Protein AF-0000000075217118 (afdb_homodimer)

Structure (mmCIF, N/CA/C/O backbone):
data_AF-0000000075217118-model_v1
#
loop_
_entity.id
_entity.type
_entity.pdbx_description
1 polymer YhcU
#
loop_
_atom_site.group_PDB
_atom_site.id
_atom_site.type_symbol
_atom_site.label_atom_id
_atom_site.label_alt_id
_atom_site.label_comp_id
_atom_site.label_asym_id
_atom_site.label_entity_id
_atom_site.label_seq_id
_atom_site.pdbx_PDB_ins_code
_atom_site.Cartn_x
_atom_site.Cartn_y
_atom_site.Cartn_z
_atom_site.occupancy
_atom_site.B_iso_or_equiv
_atom_site.auth_seq_id
_atom_site.auth_comp_id
_atom_site.auth_asym_id
_atom_site.auth_at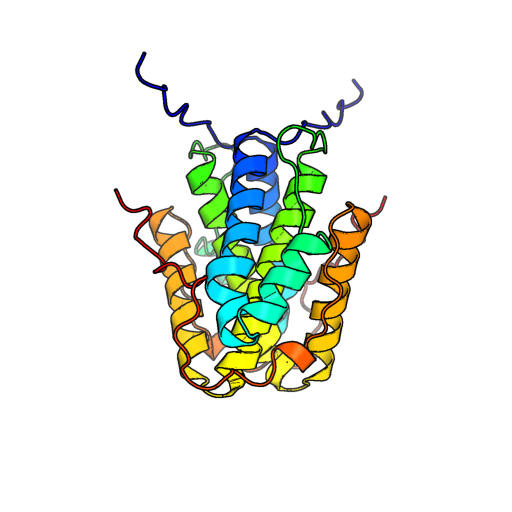om_id
_atom_site.pdbx_PDB_model_num
ATOM 1 N N . MET A 1 1 ? -13 33.438 -6.316 1 23.84 1 MET A N 1
ATOM 2 C CA . MET A 1 1 ? -12.258 32.969 -5.156 1 23.84 1 MET A CA 1
ATOM 3 C C . MET A 1 1 ? -11.469 31.703 -5.5 1 23.84 1 MET A C 1
ATOM 5 O O . MET A 1 1 ? -12.016 30.75 -6.055 1 23.84 1 MET A O 1
ATOM 9 N N . ARG A 1 2 ? -10.305 31.844 -6.027 1 28.52 2 ARG A N 1
ATOM 10 C CA . ARG A 1 2 ? -9.391 30.797 -6.492 1 28.52 2 ARG A CA 1
ATOM 11 C C . ARG A 1 2 ? -9.266 29.688 -5.457 1 28.52 2 ARG A C 1
ATOM 13 O O . ARG A 1 2 ? -9.047 29.953 -4.273 1 28.52 2 ARG A O 1
ATOM 20 N N . GLN A 1 3 ? -10.047 28.781 -5.418 1 35.28 3 GLN A N 1
ATOM 21 C CA . GLN A 1 3 ? -9.914 27.672 -4.484 1 35.28 3 GLN A CA 1
ATOM 22 C C . GLN A 1 3 ? -8.445 27.328 -4.246 1 35.28 3 GLN A C 1
ATOM 24 O O . GLN A 1 3 ? -7.711 27.031 -5.191 1 35.28 3 GLN A O 1
ATOM 29 N N . LEU A 1 4 ? -7.797 28.266 -3.59 1 36.66 4 LEU A N 1
ATOM 30 C CA . LEU A 1 4 ? -6.418 28.141 -3.129 1 36.66 4 LEU A CA 1
ATOM 31 C C . LEU A 1 4 ? -6.059 26.672 -2.871 1 36.66 4 LEU A C 1
ATOM 33 O O . LEU A 1 4 ? -6.648 26.031 -1.997 1 36.66 4 LEU A O 1
ATOM 37 N N . LYS A 1 5 ? -5.938 25.906 -3.84 1 42.91 5 LYS A N 1
ATOM 38 C CA . LYS A 1 5 ? -5.441 24.531 -3.727 1 42.91 5 LYS A CA 1
ATOM 39 C C . LYS A 1 5 ? -4.379 24.422 -2.637 1 42.91 5 LYS A C 1
ATOM 41 O O . LYS A 1 5 ? -3.244 24.875 -2.82 1 42.91 5 LYS A O 1
ATOM 46 N N . SER A 1 6 ? -4.758 24.844 -1.378 1 45.78 6 SER A N 1
ATOM 47 C CA . SER A 1 6 ? -3.826 24.875 -0.257 1 45.78 6 SER A CA 1
ATOM 48 C C . SER A 1 6 ? -2.861 23.703 -0.298 1 45.78 6 SER A C 1
ATOM 50 O O . SER A 1 6 ? -3.287 22.547 -0.271 1 45.78 6 SER A O 1
ATOM 52 N N . VAL A 1 7 ? -1.905 23.922 -1.092 1 58.47 7 VAL A N 1
ATOM 53 C CA . VAL A 1 7 ? -0.768 23.016 -1.041 1 58.47 7 VAL A CA 1
ATOM 54 C C . VAL A 1 7 ? -0.336 22.812 0.409 1 58.47 7 VAL A C 1
ATOM 56 O O . VAL A 1 7 ? 0.157 23.734 1.056 1 58.47 7 VAL A O 1
ATOM 59 N N . TYR A 1 8 ? -1.098 21.906 1.102 1 65.31 8 TYR A N 1
ATOM 60 C CA . TYR A 1 8 ? -0.773 21.609 2.492 1 65.31 8 TYR A CA 1
ATOM 61 C C . TYR A 1 8 ? 0.571 20.891 2.598 1 65.31 8 TYR A C 1
ATOM 63 O O . TYR A 1 8 ? 0.874 20 1.801 1 65.31 8 TYR A O 1
ATOM 71 N N . VAL A 1 9 ? 1.388 21.578 3.344 1 80.94 9 VAL A N 1
ATOM 72 C CA . VAL A 1 9 ? 2.674 20.969 3.641 1 80.94 9 VAL A CA 1
ATOM 73 C C . VAL A 1 9 ? 2.453 19.641 4.371 1 80.94 9 VAL A C 1
ATOM 75 O O . VAL A 1 9 ? 1.47 19.484 5.102 1 80.94 9 VAL A O 1
ATOM 78 N N . ALA A 1 10 ? 3.295 18.688 4.109 1 83.44 10 ALA A N 1
ATOM 79 C CA . ALA A 1 10 ? 3.215 17.406 4.809 1 83.44 10 ALA A CA 1
ATOM 80 C C . ALA A 1 10 ? 3.26 17.609 6.32 1 83.44 10 ALA A C 1
ATOM 82 O O . ALA A 1 10 ? 4.047 18.406 6.824 1 83.44 10 ALA A O 1
ATOM 83 N N . THR A 1 11 ? 2.346 17.016 6.992 1 80.5 11 THR A N 1
ATOM 84 C CA . THR A 1 11 ? 2.312 17.109 8.445 1 80.5 11 THR A CA 1
ATOM 85 C C . THR A 1 11 ? 3.486 16.344 9.062 1 80.5 11 THR A C 1
ATOM 87 O O . THR A 1 11 ? 4.09 15.492 8.406 1 80.5 11 THR A O 1
ATOM 90 N N . GLU A 1 12 ? 3.838 16.656 10.234 1 82.88 12 GLU A N 1
ATOM 91 C CA . GLU A 1 12 ? 4.875 15.938 10.969 1 82.88 12 GLU A CA 1
ATOM 92 C C . GLU A 1 12 ? 4.531 14.453 11.078 1 82.88 12 GLU A C 1
ATOM 94 O O . GLU A 1 12 ? 5.418 13.602 11.016 1 82.88 12 GLU A O 1
ATOM 99 N N . GLU A 1 13 ? 3.312 14.18 11.164 1 77.06 13 GLU A N 1
ATOM 100 C CA . GLU A 1 13 ? 2.855 12.797 11.273 1 77.06 13 GLU A CA 1
ATOM 101 C C . GLU A 1 13 ? 3.146 12.023 9.992 1 77.06 13 GLU A C 1
ATOM 103 O O . GLU A 1 13 ? 3.523 10.844 10.039 1 77.06 13 GLU A O 1
ATOM 108 N N . GLN A 1 14 ? 2.959 12.703 8.891 1 82.44 14 GLN A N 1
ATOM 109 C CA . GLN A 1 14 ? 3.273 12.062 7.621 1 82.44 14 GLN A CA 1
ATOM 110 C C . GLN A 1 14 ? 4.77 11.773 7.504 1 82.44 14 GLN A C 1
ATOM 112 O O . GLN A 1 14 ? 5.168 10.688 7.082 1 82.44 14 GLN A O 1
ATOM 117 N N . LYS A 1 15 ? 5.461 12.719 7.891 1 87.38 15 LYS A N 1
ATOM 118 C CA . LYS A 1 15 ? 6.91 12.57 7.836 1 87.38 15 LYS A CA 1
ATOM 119 C C . LYS A 1 15 ? 7.379 11.406 8.703 1 87.38 15 LYS A C 1
ATOM 121 O O . LYS A 1 15 ? 8.195 10.594 8.273 1 87.38 15 LYS A O 1
ATOM 126 N N . GLN A 1 16 ? 6.836 11.328 9.859 1 83.56 16 GLN A N 1
ATOM 127 C CA . GLN A 1 16 ? 7.172 10.242 10.781 1 83.56 16 GLN A CA 1
ATOM 128 C C . GLN A 1 16 ? 6.762 8.891 10.211 1 83.56 16 GLN A C 1
ATOM 130 O O . GLN A 1 16 ? 7.461 7.891 10.391 1 83.56 16 GLN A O 1
ATOM 135 N N . TYR A 1 17 ? 5.684 8.906 9.578 1 82.81 17 TYR A N 1
ATOM 136 C CA . TYR A 1 17 ? 5.203 7.656 8.992 1 82.81 17 TYR A CA 1
ATOM 137 C C . TYR A 1 17 ? 6.117 7.195 7.867 1 82.81 17 TYR A C 1
ATOM 139 O O . TYR A 1 17 ? 6.449 6.012 7.773 1 82.81 17 TYR A O 1
ATOM 147 N N . ILE A 1 18 ? 6.5 8.086 7.043 1 90.06 18 ILE A N 1
ATOM 148 C CA . ILE A 1 18 ? 7.453 7.766 5.984 1 90.06 18 ILE A CA 1
ATOM 149 C C . ILE A 1 18 ? 8.719 7.168 6.594 1 90.06 18 ILE A C 1
ATOM 151 O O . ILE A 1 18 ? 9.203 6.133 6.133 1 90.06 18 ILE A O 1
ATOM 155 N N . HIS A 1 19 ? 9.18 7.82 7.645 1 90.38 19 HIS A N 1
ATOM 156 C CA . HIS A 1 19 ? 10.359 7.316 8.336 1 90.38 19 HIS A CA 1
ATOM 157 C C . HIS A 1 19 ? 10.141 5.887 8.82 1 90.38 19 HIS A C 1
ATOM 159 O O . HIS A 1 19 ? 11.023 5.039 8.68 1 90.38 19 HIS A O 1
ATOM 165 N N . SER A 1 20 ? 9.023 5.664 9.383 1 85.38 20 SER A N 1
ATOM 166 C CA . SER A 1 20 ? 8.711 4.34 9.914 1 85.38 20 SER A CA 1
ATOM 167 C C . SER A 1 20 ? 8.688 3.297 8.797 1 85.38 20 SER A C 1
ATOM 169 O O . SER A 1 20 ? 9.148 2.172 8.984 1 85.38 20 SER A O 1
ATOM 171 N N . LEU A 1 21 ? 8.109 3.635 7.711 1 86.81 21 LEU A N 1
ATOM 172 C CA . LEU A 1 21 ? 8.07 2.717 6.582 1 86.81 21 LEU A CA 1
ATOM 173 C C . LEU A 1 21 ? 9.477 2.375 6.109 1 86.81 21 LEU A C 1
ATOM 175 O O . LEU A 1 21 ? 9.789 1.209 5.859 1 86.81 21 LEU A O 1
ATOM 179 N N . ILE A 1 22 ? 10.305 3.381 6.031 1 94.25 22 ILE A N 1
ATOM 180 C CA . ILE A 1 22 ? 11.688 3.186 5.605 1 94.25 22 ILE A CA 1
ATOM 181 C C . ILE A 1 22 ? 12.422 2.305 6.617 1 94.25 22 ILE A C 1
ATOM 183 O O . ILE A 1 22 ? 13.148 1.386 6.234 1 94.25 22 ILE A O 1
ATOM 187 N N . GLU A 1 23 ? 12.211 2.604 7.863 1 91.5 23 GLU A N 1
ATOM 188 C CA . GLU A 1 23 ? 12.805 1.777 8.906 1 91.5 23 GLU A CA 1
ATOM 189 C C . GLU A 1 23 ? 12.383 0.317 8.766 1 91.5 23 GLU A C 1
ATOM 191 O O . GLU A 1 23 ? 13.188 -0.59 8.984 1 91.5 23 GLU A O 1
ATOM 196 N N . GLN A 1 24 ? 11.195 0.082 8.422 1 88.81 24 GLN A N 1
ATOM 197 C CA . GLN A 1 24 ? 10.703 -1.279 8.234 1 88.81 24 GLN A CA 1
ATOM 198 C C . GLN A 1 24 ? 11.445 -1.981 7.105 1 88.81 24 GLN A C 1
ATOM 200 O O . GLN A 1 24 ? 11.688 -3.189 7.168 1 88.81 24 GLN A O 1
ATOM 205 N N . PHE A 1 25 ? 11.75 -1.336 6.051 1 94.38 25 PHE A N 1
ATOM 206 C CA . PHE A 1 25 ? 12.578 -1.931 5.004 1 94.38 25 PHE A CA 1
ATOM 207 C C . PHE A 1 25 ? 13.906 -2.42 5.57 1 94.38 25 PHE A C 1
ATOM 209 O O . PHE A 1 25 ? 14.328 -3.543 5.293 1 94.38 25 PHE A O 1
ATOM 216 N N . TYR A 1 26 ? 14.484 -1.612 6.387 1 93.81 26 TYR A N 1
ATOM 217 C CA . TYR A 1 26 ? 15.828 -1.905 6.867 1 93.81 26 TYR A CA 1
ATOM 218 C C . TYR A 1 26 ? 15.797 -2.961 7.965 1 93.81 26 TYR A C 1
ATOM 220 O O . TYR A 1 26 ? 16.734 -3.744 8.109 1 93.81 26 TYR A O 1
ATOM 228 N N . THR A 1 27 ? 14.719 -3.012 8.672 1 90.75 27 THR A N 1
ATOM 229 C CA . THR A 1 27 ? 14.734 -3.867 9.852 1 90.75 27 THR A CA 1
ATOM 230 C C . THR A 1 27 ? 13.922 -5.137 9.609 1 90.75 27 THR A C 1
ATOM 232 O O . THR A 1 27 ? 14.086 -6.133 10.32 1 90.75 27 THR A O 1
ATOM 235 N N . CYS A 1 28 ? 13.031 -5.129 8.648 1 85.88 28 CYS A N 1
ATOM 236 C CA . CYS A 1 28 ? 12.156 -6.277 8.445 1 85.88 28 CYS A CA 1
ATOM 237 C C . CYS A 1 28 ? 12.328 -6.844 7.039 1 85.88 28 CYS A C 1
ATOM 239 O O . CYS A 1 28 ? 12.445 -8.062 6.871 1 85.88 28 CYS A O 1
ATOM 241 N N . ILE A 1 29 ? 12.516 -6.098 6.062 1 89.94 29 ILE A N 1
ATOM 242 C CA . ILE A 1 29 ? 12.484 -6.562 4.68 1 89.94 29 ILE A CA 1
ATOM 243 C C . ILE A 1 29 ? 13.898 -6.934 4.23 1 89.94 29 ILE A C 1
ATOM 245 O O . ILE A 1 29 ? 14.18 -8.094 3.938 1 89.94 29 ILE A O 1
ATOM 249 N N . PHE A 1 30 ? 14.836 -5.992 4.316 1 93.19 30 PHE A N 1
ATOM 250 C CA . PHE A 1 30 ? 16.188 -6.191 3.783 1 93.19 30 PHE A CA 1
ATOM 251 C C . PHE A 1 30 ? 16.859 -7.371 4.465 1 93.19 30 PHE A C 1
ATOM 253 O O . PHE A 1 30 ? 17.516 -8.18 3.807 1 93.19 30 PHE A O 1
ATOM 260 N N . PRO A 1 31 ? 16.625 -7.527 5.742 1 91.25 31 PRO A N 1
ATOM 261 C CA . PRO A 1 31 ? 17.344 -8.609 6.41 1 91.25 31 PRO A CA 1
ATOM 262 C C . PRO A 1 31 ? 16.938 -9.992 5.902 1 91.25 31 PRO A C 1
ATOM 264 O O . PRO A 1 31 ? 17.656 -10.977 6.125 1 91.25 31 PRO A O 1
ATOM 267 N N . LYS A 1 32 ? 15.836 -10.117 5.246 1 88.19 32 LYS A N 1
ATOM 268 C CA . LYS A 1 32 ? 15.391 -11.391 4.691 1 88.19 32 LYS A CA 1
ATOM 269 C C . LYS A 1 32 ? 16.141 -11.719 3.398 1 88.19 32 LYS A C 1
ATOM 271 O O . LYS A 1 32 ? 16.188 -12.883 2.984 1 88.19 32 LYS A O 1
ATOM 276 N N . TYR A 1 33 ? 16.75 -10.766 2.812 1 90.25 33 TYR A N 1
ATOM 277 C CA . TYR A 1 33 ? 17.234 -10.969 1.451 1 90.25 33 TYR A CA 1
ATOM 278 C C . TYR A 1 33 ? 18.703 -10.602 1.337 1 90.25 33 TYR A C 1
ATOM 280 O O . TYR A 1 33 ? 19.375 -11.016 0.392 1 90.25 33 TYR A O 1
ATOM 288 N N . PHE A 1 34 ? 19.156 -9.781 2.246 1 92.31 34 PHE A N 1
ATOM 289 C CA . PHE A 1 34 ? 20.5 -9.242 2.133 1 92.31 34 PHE A CA 1
ATOM 290 C C . PHE A 1 34 ? 21.312 -9.531 3.395 1 92.31 34 PHE A C 1
ATOM 292 O O . PHE A 1 34 ? 20.734 -9.672 4.48 1 92.31 34 PHE A O 1
ATOM 299 N N . THR A 1 35 ? 22.547 -9.617 3.238 1 91.56 35 THR A N 1
ATOM 300 C CA . THR A 1 35 ? 23.438 -9.766 4.383 1 91.56 35 THR A CA 1
ATOM 301 C C . THR A 1 35 ? 23.562 -8.445 5.137 1 91.56 35 THR A C 1
ATOM 303 O O . THR A 1 35 ? 23.281 -7.379 4.586 1 91.56 35 THR A O 1
ATOM 306 N N . ASP A 1 36 ? 24.078 -8.531 6.375 1 93.44 36 ASP A N 1
ATOM 307 C CA . ASP A 1 36 ? 24.297 -7.332 7.18 1 93.44 36 ASP A CA 1
ATOM 308 C C . ASP A 1 36 ? 25.281 -6.379 6.488 1 93.44 36 ASP A C 1
ATOM 310 O O . ASP A 1 36 ? 25.094 -5.16 6.535 1 93.44 36 ASP A O 1
ATOM 314 N N . ASP A 1 37 ? 26.297 -6.945 5.77 1 94.69 37 ASP A N 1
ATOM 315 C CA . ASP A 1 37 ? 27.266 -6.117 5.062 1 94.69 37 ASP A CA 1
ATOM 316 C C . ASP A 1 37 ? 26.609 -5.363 3.91 1 94.69 37 ASP A C 1
ATO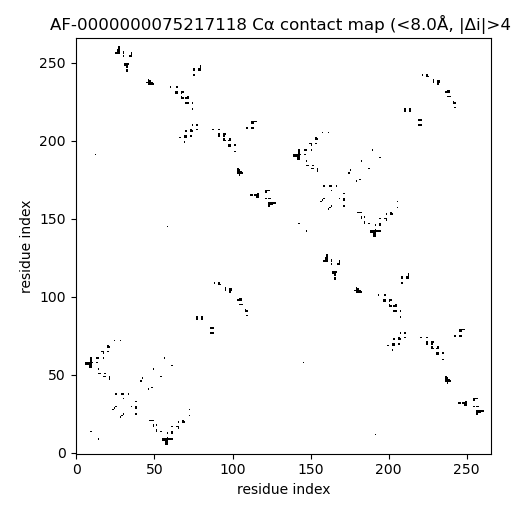M 318 O O . ASP A 1 37 ? 26.906 -4.188 3.686 1 94.69 37 ASP A O 1
ATOM 322 N N . GLU A 1 38 ? 25.797 -6.027 3.215 1 94.12 38 GLU A N 1
ATOM 323 C CA . GLU A 1 38 ? 25.078 -5.383 2.123 1 94.12 38 GLU A CA 1
ATOM 324 C C . GLU A 1 38 ? 24.172 -4.27 2.645 1 94.12 38 GLU A C 1
ATOM 326 O O . GLU A 1 38 ? 24.109 -3.188 2.057 1 94.12 38 GLU A O 1
ATOM 331 N N . ILE A 1 39 ? 23.484 -4.445 3.725 1 95.44 39 ILE A N 1
ATOM 332 C CA . ILE A 1 39 ? 22.578 -3.471 4.309 1 95.44 39 ILE A CA 1
ATOM 333 C C . ILE A 1 39 ? 23.359 -2.262 4.809 1 95.44 39 ILE A C 1
ATOM 335 O O . ILE A 1 39 ? 22.938 -1.118 4.637 1 95.44 39 ILE A O 1
ATOM 339 N N . ASP A 1 40 ? 24.531 -2.529 5.395 1 95.69 40 ASP A N 1
ATOM 340 C CA . ASP A 1 40 ? 25.422 -1.44 5.785 1 95.69 40 ASP A CA 1
ATOM 341 C C . ASP A 1 40 ? 25.797 -0.579 4.578 1 95.69 40 ASP A C 1
ATOM 343 O O . ASP A 1 40 ? 25.844 0.648 4.68 1 95.69 40 ASP A O 1
ATOM 347 N N . THR A 1 41 ? 26.047 -1.214 3.547 1 95.88 41 THR A N 1
ATOM 348 C CA . THR A 1 41 ? 26.391 -0.51 2.314 1 95.88 41 THR A CA 1
ATOM 349 C C . THR A 1 41 ? 25.219 0.334 1.83 1 95.88 41 THR A C 1
ATOM 351 O O . THR A 1 41 ? 25.406 1.456 1.356 1 95.88 41 THR A O 1
ATOM 354 N N . PHE A 1 42 ? 23.953 -0.226 1.936 1 96.06 42 PHE A N 1
ATOM 355 C CA . PHE A 1 42 ? 22.766 0.531 1.563 1 96.06 42 PHE A CA 1
ATOM 356 C C . PHE A 1 42 ? 22.672 1.827 2.359 1 96.06 42 PHE A C 1
ATOM 358 O O . PHE A 1 42 ? 22.375 2.887 1.802 1 96.06 42 PHE A O 1
ATOM 365 N N . GLN A 1 43 ? 22.906 1.733 3.625 1 94.69 43 GLN A N 1
ATOM 366 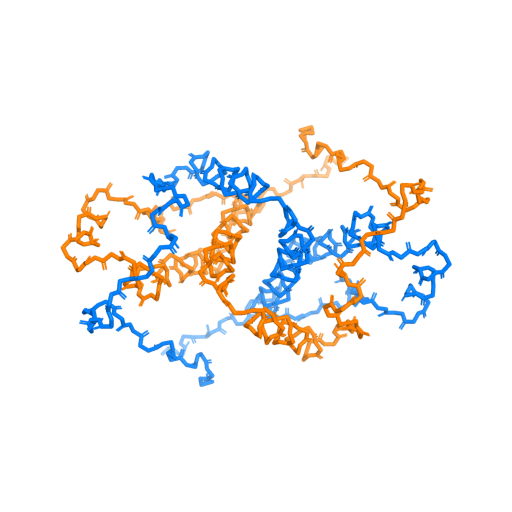C CA . GLN A 1 43 ? 22.859 2.906 4.492 1 94.69 43 GLN A CA 1
ATOM 367 C C . GLN A 1 43 ? 23.891 3.947 4.07 1 94.69 43 GLN A C 1
ATOM 369 O O . GLN A 1 43 ? 23.594 5.137 3.996 1 94.69 43 GLN A O 1
ATOM 374 N N . SER A 1 44 ? 25.062 3.459 3.771 1 95.88 44 SER A N 1
ATOM 375 C CA . SER A 1 44 ? 26.156 4.359 3.422 1 95.88 44 SER A CA 1
ATOM 376 C C . SER A 1 44 ? 25.906 5.051 2.086 1 95.88 44 SER A C 1
ATOM 378 O O . SER A 1 44 ? 26.297 6.199 1.888 1 95.88 44 SER A O 1
ATOM 380 N N . LEU A 1 45 ? 25.234 4.367 1.217 1 95.44 45 LEU A N 1
ATOM 381 C CA . LEU A 1 45 ? 24.938 4.906 -0.109 1 95.44 45 LEU A CA 1
ATOM 382 C C . LEU A 1 45 ? 23.703 5.781 -0.085 1 95.44 45 LEU A C 1
ATOM 384 O O . LEU A 1 45 ? 23.375 6.434 -1.079 1 95.44 45 LEU A O 1
ATOM 388 N N . GLY A 1 46 ? 23 5.754 1.004 1 94.69 46 GLY A N 1
ATOM 389 C CA . GLY A 1 46 ? 21.812 6.574 1.154 1 94.69 46 GLY A CA 1
ATOM 390 C C . GLY A 1 46 ? 20.594 5.984 0.466 1 94.69 46 GLY A C 1
ATOM 391 O O . GLY A 1 46 ? 19.75 6.723 -0.049 1 94.69 46 GLY A O 1
ATOM 392 N N . ILE A 1 47 ? 20.484 4.645 0.373 1 96.31 47 ILE A N 1
ATOM 393 C CA . ILE A 1 47 ? 19.297 3.988 -0.169 1 96.31 47 ILE A CA 1
ATOM 394 C C . ILE A 1 47 ? 18.125 4.188 0.781 1 96.31 47 ILE A C 1
ATOM 396 O O . ILE A 1 47 ? 18.234 3.904 1.978 1 96.31 47 ILE A O 1
ATOM 400 N N . LEU A 1 48 ? 17.031 4.664 0.276 1 96.69 48 LEU A N 1
ATOM 401 C CA . LEU A 1 48 ? 15.82 5 1.021 1 96.69 48 LEU A CA 1
ATOM 402 C C . LEU A 1 48 ? 16.109 6.059 2.078 1 96.69 48 LEU A C 1
ATOM 404 O O . LEU A 1 48 ? 15.547 6.012 3.178 1 96.69 48 LEU A O 1
ATOM 408 N N . GLN A 1 49 ? 17 6.977 1.741 1 94.12 49 GLN A N 1
ATOM 409 C CA . GLN A 1 49 ? 17.297 8.062 2.668 1 94.12 49 GLN A CA 1
ATOM 410 C C . GLN A 1 49 ? 16.188 9.109 2.656 1 94.12 49 GLN A C 1
ATOM 412 O O . GLN A 1 49 ? 15.75 9.555 1.59 1 94.12 49 GLN A O 1
ATOM 417 N N . PHE A 1 50 ? 15.672 9.438 3.816 1 93.38 50 PHE A N 1
ATOM 418 C CA . PHE A 1 50 ? 14.625 10.438 4.02 1 93.38 50 PHE A CA 1
ATOM 419 C C . PHE A 1 50 ? 14.883 11.242 5.285 1 93.38 50 PHE A C 1
ATOM 421 O O . PHE A 1 50 ? 14.961 10.68 6.379 1 93.38 50 PHE A O 1
ATOM 428 N N . GLU A 1 51 ? 15.125 12.516 5.047 1 87.62 51 GLU A N 1
ATOM 429 C CA . GLU A 1 51 ? 15.312 13.422 6.176 1 87.62 51 GLU A CA 1
ATOM 430 C C . GLU A 1 51 ? 14.039 14.203 6.477 1 87.62 51 GLU A C 1
ATOM 432 O O . GLU A 1 51 ? 13.742 15.203 5.816 1 87.62 51 GLU A O 1
ATOM 437 N N . SER A 1 52 ? 13.391 13.758 7.5 1 83.88 52 SER A N 1
ATOM 438 C CA . SER A 1 52 ? 12.109 14.352 7.863 1 83.88 52 SER A CA 1
ATOM 439 C C . SER A 1 52 ? 12.258 15.836 8.18 1 83.88 52 SER A C 1
ATOM 441 O O . SER A 1 52 ? 11.383 16.641 7.867 1 83.88 52 SER A O 1
ATOM 443 N N . SER A 1 53 ? 13.32 16.25 8.805 1 82.38 53 SER A N 1
ATOM 444 C CA . SER A 1 53 ? 13.539 17.625 9.242 1 82.38 53 SER A CA 1
ATOM 445 C C . SER A 1 53 ? 13.68 18.562 8.055 1 82.38 53 SER A C 1
ATOM 447 O O . SER A 1 53 ? 13.32 19.75 8.141 1 82.38 53 SER A O 1
ATOM 449 N N . THR A 1 54 ? 14.125 18.016 6.977 1 82.5 54 THR A N 1
ATOM 450 C CA . THR A 1 54 ? 14.375 18.891 5.832 1 82.5 54 THR A CA 1
ATOM 451 C C . THR A 1 54 ? 13.305 18.688 4.758 1 82.5 54 THR A C 1
ATOM 453 O O . THR A 1 54 ? 13.266 19.422 3.771 1 82.5 54 THR A O 1
ATOM 456 N N . TYR A 1 55 ? 12.555 17.641 5.004 1 85.81 55 TYR A N 1
ATOM 457 C CA . TYR A 1 55 ? 11.508 17.391 4.031 1 85.81 55 TYR A CA 1
ATOM 458 C C . TYR A 1 55 ? 10.375 18.391 4.164 1 85.81 55 TYR A C 1
ATOM 460 O O . TYR A 1 55 ? 9.742 18.5 5.219 1 85.81 55 TYR A O 1
ATOM 468 N N . ASP A 1 56 ? 10.094 19.203 3.152 1 83 56 ASP A N 1
ATOM 469 C CA . ASP A 1 56 ? 9.062 20.234 3.135 1 83 56 ASP A CA 1
ATOM 470 C C . ASP A 1 56 ? 8.102 20.031 1.966 1 83 56 ASP A C 1
ATOM 472 O O . ASP A 1 56 ? 7.516 21 1.469 1 83 56 ASP A O 1
ATOM 476 N N . GLY A 1 57 ? 8.039 18.797 1.625 1 84.06 57 GLY A N 1
ATOM 477 C CA . GLY A 1 57 ? 7.148 18.484 0.517 1 84.06 57 GLY A CA 1
ATOM 478 C C . GLY A 1 57 ? 5.68 18.656 0.86 1 84.06 57 GLY A C 1
ATOM 479 O O . GLY A 1 57 ? 5.336 18.938 2.008 1 84.06 57 GLY A O 1
ATOM 480 N N . THR A 1 58 ? 4.84 18.594 -0.08 1 82.06 58 THR A N 1
ATOM 481 C CA . THR A 1 58 ? 3.396 18.75 0.072 1 82.06 58 THR A CA 1
ATOM 482 C C . THR A 1 58 ? 2.766 17.453 0.589 1 82.06 58 THR A C 1
ATOM 484 O O . THR A 1 58 ? 3.391 16.391 0.553 1 82.06 58 THR A O 1
ATOM 487 N N . LEU A 1 59 ? 1.583 17.578 1.097 1 80.25 59 LEU A N 1
ATOM 488 C CA . LEU A 1 59 ? 0.803 16.422 1.519 1 80.25 59 LEU A CA 1
ATOM 489 C C . LEU A 1 59 ? 0.681 15.406 0.386 1 80.25 59 LEU A C 1
ATOM 491 O O . LEU A 1 59 ? 0.819 14.203 0.608 1 80.25 59 LEU A O 1
ATOM 495 N N . LYS A 1 60 ? 0.462 15.914 -0.808 1 78.25 60 LYS A N 1
ATOM 496 C CA . LYS A 1 60 ? 0.341 15.047 -1.974 1 78.25 60 LYS A CA 1
ATOM 497 C C . LYS A 1 60 ? 1.631 14.266 -2.213 1 78.25 60 LYS A C 1
ATOM 499 O O . LYS A 1 60 ? 1.595 13.055 -2.471 1 78.25 60 LYS A O 1
ATOM 504 N N . GLU A 1 61 ? 2.709 14.93 -2.152 1 85.12 61 GLU A N 1
ATOM 505 C CA . GLU A 1 61 ? 4.008 14.281 -2.316 1 85.12 61 GLU A CA 1
ATOM 506 C C . GLU A 1 61 ? 4.227 13.211 -1.252 1 85.12 61 GLU A C 1
ATOM 5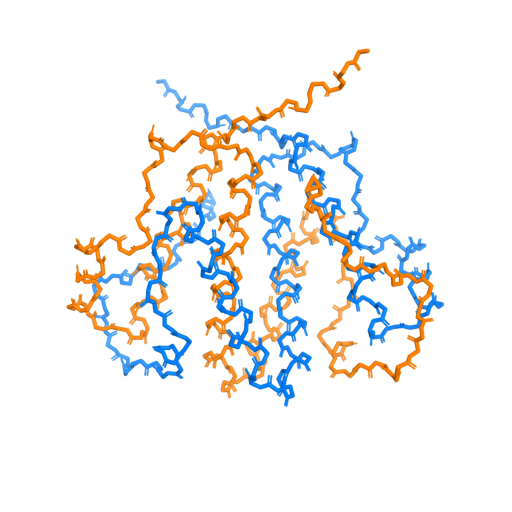08 O O . GLU A 1 61 ? 4.688 12.109 -1.559 1 85.12 61 GLU A O 1
ATOM 513 N N . ALA A 1 62 ? 3.885 13.594 -0.026 1 87.81 62 ALA A N 1
ATOM 514 C CA . ALA A 1 62 ? 4.043 12.641 1.068 1 87.81 62 ALA A CA 1
ATOM 515 C C . ALA A 1 62 ? 3.195 11.391 0.834 1 87.81 62 ALA A C 1
ATOM 517 O O . ALA A 1 62 ? 3.656 10.273 1.058 1 87.81 62 ALA A O 1
ATOM 518 N N . PHE A 1 63 ? 2.045 11.547 0.33 1 81.38 63 PHE A N 1
ATOM 519 C CA . PHE A 1 63 ? 1.16 10.414 0.064 1 81.38 63 PHE A CA 1
ATOM 520 C C . PHE A 1 63 ? 1.729 9.531 -1.038 1 81.38 63 PHE A C 1
ATOM 522 O O . PHE A 1 63 ? 1.622 8.305 -0.975 1 81.38 63 PHE A O 1
ATOM 529 N N . THR A 1 64 ? 2.307 10.133 -2.014 1 83.88 64 THR A N 1
ATOM 530 C CA . THR A 1 64 ? 2.91 9.375 -3.105 1 83.88 64 THR A CA 1
ATOM 531 C C . THR A 1 64 ? 4.078 8.531 -2.598 1 83.88 64 THR A C 1
ATOM 533 O O . THR A 1 64 ? 4.219 7.363 -2.975 1 83.88 64 THR A O 1
ATOM 536 N N . ILE A 1 65 ? 4.852 9.133 -1.778 1 91.75 65 ILE A N 1
ATOM 537 C CA . ILE A 1 65 ? 5.992 8.43 -1.194 1 91.75 65 ILE A CA 1
ATOM 538 C C . ILE A 1 65 ? 5.5 7.27 -0.337 1 91.75 65 ILE A C 1
ATOM 540 O O . ILE A 1 65 ? 5.977 6.141 -0.479 1 91.75 65 ILE A O 1
ATOM 544 N N . ILE A 1 66 ? 4.527 7.559 0.519 1 87.25 66 ILE A N 1
ATOM 545 C CA . ILE A 1 66 ? 3.955 6.539 1.392 1 87.25 66 ILE A CA 1
ATOM 546 C C . ILE A 1 66 ? 3.391 5.398 0.551 1 87.25 66 ILE A C 1
ATOM 548 O O . ILE A 1 66 ? 3.711 4.23 0.784 1 87.25 66 ILE A O 1
ATOM 552 N N . SER A 1 67 ? 2.609 5.734 -0.452 1 82.56 67 SER A N 1
ATOM 553 C CA . SER A 1 67 ? 1.979 4.738 -1.314 1 82.56 67 SER A CA 1
ATOM 554 C C . SER A 1 67 ? 3.021 3.895 -2.039 1 82.56 67 SER A C 1
ATOM 556 O O . SER A 1 67 ? 2.871 2.676 -2.15 1 82.56 67 SER A O 1
ATOM 558 N N . ALA A 1 68 ? 4.02 4.551 -2.521 1 88.19 68 ALA A N 1
ATOM 559 C CA . ALA A 1 68 ? 5.074 3.836 -3.236 1 88.19 68 ALA A CA 1
ATOM 560 C C . ALA A 1 68 ? 5.797 2.857 -2.316 1 88.19 68 ALA A C 1
ATOM 562 O O . ALA A 1 68 ? 5.996 1.693 -2.67 1 88.19 68 ALA A O 1
ATOM 563 N N . LEU A 1 69 ? 6.152 3.277 -1.114 1 91.69 69 LEU A N 1
ATOM 564 C CA . LEU A 1 69 ? 6.836 2.426 -0.147 1 91.69 69 LEU A CA 1
ATOM 565 C C . LEU A 1 69 ? 5.961 1.241 0.251 1 91.69 69 LEU A C 1
ATOM 567 O O . LEU A 1 69 ? 6.43 0.1 0.27 1 91.69 69 LEU A O 1
ATOM 571 N N . GLN A 1 70 ? 4.766 1.536 0.499 1 83.31 70 GLN A N 1
ATOM 572 C CA . GLN A 1 70 ? 3.828 0.492 0.896 1 83.31 70 GLN A CA 1
ATOM 573 C C . GLN A 1 70 ? 3.592 -0.497 -0.242 1 83.31 70 GLN A C 1
ATOM 575 O O . GLN A 1 70 ? 3.484 -1.703 -0.01 1 83.31 70 GLN A O 1
ATOM 580 N N . SER A 1 71 ? 3.455 -0.009 -1.422 1 83.81 71 SER A N 1
ATOM 581 C CA . SER A 1 71 ? 3.277 -0.87 -2.586 1 83.81 71 SER A CA 1
ATOM 582 C C . SER A 1 71 ? 4.492 -1.769 -2.801 1 83.81 71 SER A C 1
ATOM 584 O O . SER A 1 71 ? 4.348 -2.967 -3.049 1 83.81 71 SER A O 1
ATOM 586 N N . LEU A 1 72 ? 5.691 -1.197 -2.693 1 90.38 72 LEU A N 1
ATOM 587 C CA . LEU A 1 72 ? 6.914 -1.982 -2.826 1 90.38 72 LEU A CA 1
ATOM 588 C C . LEU A 1 72 ? 6.973 -3.08 -1.77 1 90.38 72 LEU A C 1
ATOM 590 O O . LEU A 1 72 ? 7.316 -4.227 -2.076 1 90.38 72 LEU A O 1
ATOM 594 N N . GLN A 1 73 ? 6.629 -2.732 -0.567 1 88.94 73 GLN A N 1
ATOM 595 C CA . GLN A 1 73 ? 6.598 -3.727 0.5 1 88.94 73 GLN A CA 1
ATOM 596 C C . GLN A 1 73 ? 5.648 -4.871 0.158 1 88.94 73 GLN A C 1
ATOM 598 O O . GLN A 1 73 ? 6.004 -6.043 0.302 1 88.94 73 GLN A O 1
ATOM 603 N N . ALA A 1 74 ? 4.48 -4.527 -0.25 1 79.56 74 ALA A N 1
ATOM 604 C CA . ALA A 1 74 ? 3.473 -5.527 -0.584 1 79.56 74 ALA A CA 1
ATOM 605 C C . ALA A 1 74 ? 3.951 -6.434 -1.717 1 79.56 74 ALA A C 1
ATOM 607 O O . ALA A 1 74 ? 3.834 -7.656 -1.636 1 79.56 74 ALA A O 1
ATOM 608 N N . ILE A 1 75 ? 4.535 -5.875 -2.734 1 83 75 ILE A N 1
ATOM 609 C CA . ILE A 1 75 ? 5 -6.617 -3.898 1 83 75 ILE A CA 1
ATOM 610 C C . ILE A 1 75 ? 6.102 -7.59 -3.479 1 83 75 ILE A C 1
ATOM 612 O O . ILE A 1 75 ? 6.074 -8.766 -3.852 1 83 75 ILE A O 1
ATOM 616 N N . ILE A 1 76 ? 7.047 -7.121 -2.709 1 86.19 76 ILE A N 1
ATOM 617 C CA . ILE A 1 76 ? 8.164 -7.938 -2.25 1 86.19 76 ILE A CA 1
ATOM 618 C C . ILE A 1 76 ? 7.641 -9.102 -1.405 1 86.19 76 ILE A C 1
ATOM 620 O O . ILE A 1 76 ? 8.039 -10.25 -1.606 1 86.19 76 ILE A O 1
ATOM 624 N N . GLU A 1 77 ? 6.758 -8.781 -0.482 1 77.75 77 GLU A N 1
ATOM 625 C CA . GLU A 1 77 ? 6.188 -9.805 0.392 1 77.75 77 GLU A CA 1
ATOM 626 C C . GLU A 1 77 ? 5.41 -10.844 -0.409 1 77.75 77 GLU A C 1
ATOM 628 O O . GLU A 1 77 ? 5.496 -12.039 -0.131 1 77.75 77 GLU A O 1
ATOM 633 N N . PHE A 1 78 ? 4.75 -10.375 -1.338 1 72.12 78 PHE A N 1
ATOM 634 C CA . PHE A 1 78 ? 3.906 -11.273 -2.119 1 72.12 78 PHE A CA 1
ATOM 635 C C . PHE A 1 78 ? 4.75 -12.148 -3.039 1 72.12 78 PHE A C 1
ATOM 637 O O . PHE A 1 78 ? 4.422 -13.312 -3.266 1 72.12 78 PHE A O 1
ATOM 644 N N . THR A 1 79 ? 5.664 -11.578 -3.623 1 72 79 THR A N 1
ATOM 645 C CA . THR A 1 79 ? 6.539 -12.352 -4.5 1 72 79 THR A CA 1
ATOM 646 C C . THR A 1 79 ? 7.324 -13.391 -3.699 1 72 79 THR A C 1
ATOM 648 O O . THR A 1 79 ? 7.59 -14.484 -4.191 1 72 79 THR A O 1
ATOM 651 N N . SER A 1 80 ? 7.621 -12.891 -2.506 1 67.31 80 SER A N 1
ATOM 652 C CA . SER A 1 80 ? 8.32 -13.82 -1.632 1 67.31 80 SER A CA 1
ATOM 653 C C . SER A 1 80 ? 7.41 -14.961 -1.191 1 67.31 80 SER A C 1
ATOM 655 O O . SER A 1 80 ? 7.863 -16.094 -1.01 1 67.31 80 SER A O 1
ATOM 657 N N . PHE A 1 81 ? 6.07 -14.453 -0.887 1 57.41 81 PHE A N 1
ATOM 658 C CA . PHE A 1 81 ? 5.086 -15.438 -0.462 1 57.41 81 PHE A CA 1
ATOM 659 C C . PHE A 1 81 ? 4.715 -16.359 -1.615 1 57.41 81 PHE A C 1
ATOM 661 O O . PHE A 1 81 ? 4.199 -17.469 -1.396 1 57.41 81 PHE A O 1
ATOM 668 N N . HIS A 1 82 ? 4.539 -15.719 -2.908 1 52.69 82 HIS A N 1
ATOM 669 C CA . HIS A 1 82 ? 4.203 -16.594 -4.023 1 52.69 82 HIS A CA 1
ATOM 670 C C . HIS A 1 82 ? 4.754 -18 -3.801 1 52.69 82 HIS A C 1
ATOM 672 O O . HIS A 1 82 ? 4.266 -18.969 -4.398 1 52.69 82 HIS A O 1
ATOM 678 N N . ARG A 1 83 ? 5.52 -18.125 -2.779 1 51 83 ARG A N 1
ATOM 679 C CA . ARG A 1 83 ? 5.746 -19.562 -2.637 1 51 83 ARG A CA 1
ATOM 680 C C . ARG A 1 83 ? 4.621 -20.219 -1.843 1 51 83 ARG A C 1
ATOM 682 O O . ARG A 1 83 ? 4.363 -21.422 -1.993 1 51 83 ARG A O 1
ATOM 689 N N . HIS A 1 84 ? 3.775 -19.25 -1.098 1 53.16 84 HIS A N 1
ATOM 690 C CA . HIS A 1 84 ? 2.691 -19.938 -0.401 1 53.16 84 HIS A CA 1
ATOM 691 C C . HIS A 1 84 ? 1.421 -19.094 -0.401 1 53.16 84 HIS A C 1
ATOM 693 O O . HIS A 1 84 ? 1.414 -17.969 0.118 1 53.16 84 HIS A O 1
ATOM 699 N N . SER A 1 85 ? 0.393 -19.266 -1.282 1 58.75 85 SER A N 1
ATOM 700 C CA . SER A 1 85 ? -0.951 -18.703 -1.401 1 58.75 85 SER A CA 1
ATOM 701 C C . SER A 1 85 ? -1.522 -18.344 -0.034 1 58.75 85 SER A C 1
ATOM 703 O O . SER A 1 85 ? -2.189 -17.328 0.115 1 58.75 85 SER A O 1
ATOM 705 N N . ALA A 1 86 ? -1.272 -19.094 0.97 1 64.62 86 ALA A N 1
ATOM 706 C CA . ALA A 1 86 ? -1.848 -18.953 2.305 1 64.62 86 ALA A CA 1
ATOM 707 C C . ALA A 1 86 ? -1.45 -17.609 2.93 1 64.62 86 ALA A C 1
ATOM 709 O O . ALA A 1 86 ? -2.234 -17 3.662 1 64.62 86 ALA A O 1
ATOM 710 N N . ASP A 1 87 ? -0.444 -17.109 2.549 1 72.06 87 ASP A N 1
ATOM 711 C CA . ASP A 1 87 ? 0.058 -15.867 3.125 1 72.06 87 ASP A CA 1
ATOM 712 C C . ASP A 1 87 ? -0.721 -14.664 2.598 1 72.06 87 ASP A C 1
ATOM 714 O O . ASP A 1 87 ? -1.035 -13.742 3.354 1 72.06 87 ASP A O 1
ATOM 718 N N . TYR A 1 88 ? -1.201 -14.789 1.452 1 73.06 88 TYR A N 1
ATOM 719 C CA . TYR A 1 88 ? -1.959 -13.68 0.874 1 73.06 88 TYR A CA 1
ATOM 720 C C . TYR A 1 88 ? -3.344 -13.586 1.503 1 73.06 88 TYR A C 1
ATOM 722 O O . TYR A 1 88 ? -3.838 -12.484 1.762 1 73.06 88 TYR A O 1
ATOM 730 N N . GLU A 1 89 ? -3.811 -14.711 1.734 1 82.69 89 GLU A N 1
ATOM 731 C CA . GLU A 1 89 ? -5.129 -14.742 2.361 1 82.69 89 GLU A CA 1
ATOM 732 C C . GLU A 1 89 ? -5.09 -14.125 3.756 1 82.69 89 GLU A C 1
ATOM 734 O O . GLU A 1 89 ? -5.996 -13.383 4.137 1 82.69 89 GLU A O 1
ATOM 739 N N . GLN A 1 90 ? -4.07 -14.469 4.434 1 83.25 90 GLN A N 1
ATOM 740 C CA . GLN A 1 90 ? -3.922 -13.922 5.777 1 83.25 90 GLN A CA 1
ATOM 741 C C . GLN A 1 90 ? -3.746 -12.406 5.738 1 83.25 90 GLN A C 1
ATOM 743 O O . GLN A 1 90 ? -4.34 -11.68 6.543 1 83.25 90 GLN A O 1
ATOM 748 N N . LEU A 1 91 ? -2.906 -11.984 4.836 1 81.62 91 LEU A N 1
ATOM 749 C CA . LEU A 1 91 ? -2.689 -10.547 4.684 1 81.62 91 LEU A CA 1
ATOM 750 C C . LEU A 1 91 ? -3.98 -9.844 4.277 1 81.62 91 LEU A C 1
ATOM 752 O O . LEU A 1 91 ? -4.293 -8.766 4.789 1 81.62 91 LEU A O 1
ATOM 756 N N . PHE A 1 92 ? -4.652 -10.492 3.412 1 89.44 92 PHE A N 1
ATOM 757 C CA . PHE A 1 92 ? -5.934 -9.961 2.957 1 89.44 92 PHE A CA 1
ATOM 758 C C . PHE A 1 92 ? -6.91 -9.828 4.121 1 89.44 92 PHE A C 1
ATOM 760 O O . PHE A 1 92 ? -7.484 -8.758 4.336 1 89.44 92 PHE A O 1
ATOM 767 N N . GLN A 1 93 ? -7.008 -10.805 4.898 1 90.88 93 GLN A N 1
ATOM 768 C CA . GLN A 1 93 ? -7.922 -10.82 6.035 1 90.88 93 GLN A CA 1
ATOM 769 C C . GLN A 1 93 ? -7.516 -9.789 7.086 1 90.88 93 GLN A C 1
ATOM 771 O O . GLN A 1 93 ? -8.375 -9.141 7.688 1 90.88 93 GLN A O 1
ATOM 776 N N . HIS A 1 94 ? -6.312 -9.703 7.293 1 88.19 94 HIS A N 1
ATOM 777 C CA . HIS A 1 94 ? -5.812 -8.719 8.25 1 88.19 94 HIS A CA 1
ATOM 778 C C . HIS A 1 94 ? -6.227 -7.309 7.848 1 88.19 94 HIS A C 1
ATOM 780 O O . HIS A 1 94 ? -6.684 -6.531 8.688 1 88.19 94 HIS A O 1
ATOM 786 N N . ASN A 1 95 ? -6.07 -6.934 6.594 1 89.5 95 ASN A N 1
ATOM 787 C CA . ASN A 1 95 ? -6.426 -5.598 6.125 1 89.5 95 ASN A CA 1
ATOM 788 C C . ASN A 1 95 ? -7.934 -5.367 6.176 1 89.5 95 ASN A C 1
ATOM 790 O O . ASN A 1 95 ? -8.383 -4.258 6.461 1 89.5 95 ASN A O 1
ATOM 794 N N . ILE A 1 96 ? -8.727 -6.41 6 1 95.31 96 ILE A N 1
ATOM 795 C CA . ILE A 1 96 ? -10.172 -6.312 6.172 1 95.31 96 ILE A CA 1
ATOM 796 C C . ILE A 1 96 ? -10.5 -5.98 7.625 1 95.31 96 ILE A C 1
ATOM 798 O O . ILE A 1 96 ? -11.336 -5.113 7.898 1 95.31 96 ILE A O 1
ATOM 802 N N . GLU A 1 97 ? -9.859 -6.648 8.469 1 93.69 97 GLU A N 1
ATOM 803 C CA . GLU A 1 97 ? -10.086 -6.438 9.898 1 93.69 97 GLU A CA 1
ATOM 804 C C . GLU A 1 97 ? -9.734 -5.008 10.305 1 93.69 97 GLU A C 1
ATOM 806 O O . GLU A 1 97 ? -10.422 -4.402 11.125 1 93.69 97 GLU A O 1
ATOM 811 N N . GLN A 1 98 ? -8.672 -4.473 9.805 1 92.12 98 GLN A N 1
ATOM 812 C CA . GLN A 1 98 ? -8.281 -3.092 10.086 1 92.12 98 GLN A CA 1
ATOM 813 C C . GLN A 1 98 ? -9.367 -2.119 9.633 1 92.12 98 GLN A C 1
ATOM 815 O O . GLN A 1 98 ? -9.68 -1.158 10.344 1 92.12 98 GLN A O 1
ATOM 820 N N . LEU A 1 99 ? -9.969 -2.299 8.484 1 94.81 99 LEU A N 1
ATOM 821 C CA . LEU A 1 99 ? -11.039 -1.44 7.996 1 94.81 99 LEU A CA 1
ATOM 822 C C . LEU A 1 99 ? -12.258 -1.527 8.914 1 94.81 99 LEU A C 1
ATOM 824 O O . LEU A 1 99 ? -12.828 -0.503 9.297 1 94.81 99 LEU A O 1
ATOM 828 N N . GLU A 1 100 ? -12.578 -2.744 9.305 1 94.31 100 GLU A N 1
ATOM 829 C CA . GLU A 1 100 ? -13.758 -2.973 10.133 1 94.31 100 GLU A CA 1
ATOM 830 C C . GLU A 1 100 ? -13.602 -2.316 11.508 1 94.31 100 GLU A C 1
ATOM 832 O O . GLU A 1 100 ? -14.578 -1.802 12.062 1 94.31 100 GLU A O 1
ATOM 837 N N . GLN A 1 101 ? -12.445 -2.367 12.016 1 91.75 101 GLN A N 1
ATOM 838 C CA . GLN A 1 101 ? -12.164 -1.729 13.297 1 91.75 101 GLN A CA 1
ATOM 839 C C . GLN A 1 101 ? -12.461 -0.232 13.242 1 91.75 101 GLN A C 1
ATOM 841 O O . GLN A 1 101 ? -12.75 0.386 14.266 1 91.75 101 GLN A O 1
ATOM 846 N N . HIS A 1 102 ? -12.453 0.316 12.07 1 90.88 102 HIS A N 1
ATOM 847 C CA . HIS A 1 102 ? -12.672 1.751 11.922 1 90.88 102 HIS A CA 1
ATOM 848 C C . HIS A 1 102 ? -14 2.043 11.234 1 90.88 102 HIS A C 1
ATOM 850 O O . HIS A 1 102 ? -14.195 3.129 10.68 1 90.88 102 HIS A O 1
ATOM 856 N N . GLY A 1 103 ? -14.805 1.004 11.164 1 91.12 103 GLY A N 1
ATOM 857 C CA . GLY A 1 103 ? -16.188 1.199 10.75 1 91.12 103 GLY A CA 1
ATOM 858 C C . GLY A 1 103 ? -16.391 1.076 9.25 1 91.12 103 GLY A C 1
ATOM 859 O O . GLY A 1 103 ? -17.438 1.429 8.734 1 91.12 103 GLY A O 1
ATOM 860 N N . ILE A 1 104 ? -15.375 0.67 8.539 1 95.25 104 ILE A N 1
ATOM 861 C CA . ILE A 1 104 ? -15.492 0.502 7.094 1 95.25 104 ILE A CA 1
ATOM 862 C C . ILE A 1 104 ? -15.688 -0.975 6.762 1 95.25 104 ILE A C 1
ATOM 864 O O . ILE A 1 104 ? -14.844 -1.811 7.082 1 95.25 104 ILE A O 1
ATOM 868 N N . SER A 1 105 ? -16.797 -1.265 6.148 1 96.38 105 SER A N 1
ATOM 869 C CA . SER A 1 105 ? -17.156 -2.646 5.836 1 96.38 105 SER A CA 1
ATOM 870 C C . SER A 1 105 ? -16.547 -3.086 4.508 1 96.38 105 SER A C 1
ATOM 872 O O . SER A 1 105 ? -16.688 -2.396 3.498 1 96.38 105 SER A O 1
ATOM 874 N N . PHE A 1 106 ? -15.945 -4.27 4.453 1 96.62 106 PHE A N 1
ATOM 875 C CA . PHE A 1 106 ? -15.445 -4.941 3.26 1 96.62 106 PHE A CA 1
ATOM 876 C C . PHE A 1 106 ? -15.688 -6.445 3.346 1 96.62 106 PHE A C 1
ATOM 878 O O . PHE A 1 106 ? -14.742 -7.223 3.512 1 96.62 106 PHE A O 1
ATOM 885 N N . PRO A 1 107 ? -16.938 -6.812 3.191 1 95.12 107 PRO A N 1
ATOM 886 C CA . PRO A 1 107 ? -17.312 -8.211 3.396 1 95.12 107 PRO A CA 1
ATOM 887 C C . PRO A 1 107 ? -17.031 -9.086 2.17 1 95.12 107 PRO A C 1
ATOM 889 O O . PRO A 1 107 ? -17.906 -9.852 1.747 1 95.12 107 PRO A O 1
ATOM 892 N N . LEU A 1 108 ? -15.938 -8.984 1.519 1 95.38 108 LEU A N 1
ATOM 893 C CA . LEU A 1 108 ? -15.484 -9.781 0.385 1 95.38 108 LEU A CA 1
ATOM 894 C C . LEU A 1 108 ? -14.25 -10.602 0.753 1 95.38 108 LEU A C 1
ATOM 896 O O . LEU A 1 108 ? -13.516 -10.242 1.676 1 95.38 108 LEU A O 1
ATOM 900 N N . THR A 1 109 ? -14.07 -11.656 0.07 1 91.38 109 THR A N 1
ATOM 901 C CA . THR A 1 109 ? -12.906 -12.5 0.281 1 91.38 109 THR A CA 1
ATOM 902 C C . THR A 1 109 ? -11.992 -12.477 -0.94 1 91.38 109 THR A C 1
ATOM 904 O O . THR A 1 109 ? -12.391 -12.016 -2.012 1 91.38 109 THR A O 1
ATOM 907 N N . LEU A 1 110 ? -10.797 -12.953 -0.758 1 88.44 110 LEU A N 1
ATOM 908 C CA . LEU A 1 110 ? -9.836 -12.984 -1.852 1 88.44 110 LEU A CA 1
ATOM 909 C C . LEU A 1 110 ? -10.344 -13.844 -3.002 1 88.44 110 LEU A C 1
ATOM 911 O O . LEU A 1 110 ? -10.055 -13.562 -4.168 1 88.44 110 LEU A O 1
ATOM 915 N N . GLU A 1 111 ? -11.133 -14.836 -2.686 1 86.94 111 GLU A N 1
ATOM 916 C CA . GLU A 1 111 ? -11.664 -15.75 -3.689 1 86.94 111 GLU A CA 1
ATOM 917 C C . GLU A 1 111 ? -12.508 -15.008 -4.723 1 86.94 111 GLU A C 1
ATOM 919 O O . GLU A 1 111 ? -12.562 -15.406 -5.887 1 86.94 111 GLU A O 1
ATOM 924 N N . HIS A 1 112 ? -13.133 -13.898 -4.289 1 91.56 112 HIS A N 1
ATOM 925 C CA . HIS A 1 112 ? -13.961 -13.109 -5.191 1 91.56 112 HIS A CA 1
ATOM 926 C C . HIS A 1 112 ? -13.117 -12.414 -6.254 1 91.56 112 HIS A C 1
ATOM 928 O O . HIS A 1 112 ? -13.641 -11.953 -7.27 1 91.56 112 HIS A O 1
ATOM 934 N N . PHE A 1 113 ? -11.805 -12.438 -6.039 1 87.75 113 PHE A N 1
ATOM 935 C CA . PHE A 1 113 ? -10.945 -11.656 -6.922 1 87.75 113 PHE A CA 1
ATOM 936 C C . PHE A 1 113 ? -9.977 -12.562 -7.672 1 87.75 113 PHE A C 1
ATOM 938 O O . PHE A 1 113 ? -8.984 -12.094 -8.234 1 87.75 113 PHE A O 1
ATOM 945 N N . LEU A 1 114 ? -10.211 -13.812 -7.629 1 79.31 114 LEU A N 1
ATOM 946 C CA . LEU A 1 114 ? -9.305 -14.766 -8.258 1 79.31 114 LEU A CA 1
ATOM 947 C C . LEU A 1 114 ? -9.531 -14.812 -9.766 1 79.31 114 LEU A C 1
ATOM 949 O O . LEU A 1 114 ? -8.602 -15.07 -10.531 1 79.31 114 LEU A O 1
ATOM 953 N N . HIS A 1 115 ? -10.805 -14.617 -10.195 1 79 115 HIS A N 1
ATOM 954 C CA . HIS A 1 115 ? -11.117 -14.711 -11.617 1 79 115 HIS A CA 1
ATOM 955 C C . HIS A 1 115 ? -11.766 -13.422 -12.117 1 79 115 HIS A C 1
ATOM 957 O O . HIS A 1 115 ? -12.797 -13 -11.594 1 79 115 HIS A O 1
ATOM 963 N N . GLN A 1 116 ? -11.008 -12.859 -13.047 1 79.19 116 GLN A N 1
ATOM 964 C CA . GLN A 1 116 ? -11.609 -11.68 -13.672 1 79.19 116 GLN A CA 1
ATOM 965 C C . GLN A 1 116 ? -12.758 -12.07 -14.594 1 79.19 116 GLN A C 1
ATOM 967 O O . GLN A 1 116 ? -12.734 -13.141 -15.211 1 79.19 116 GLN A O 1
ATOM 972 N N . LYS A 1 117 ? -13.719 -11.219 -14.531 1 77.25 117 LYS A N 1
ATOM 973 C CA . LYS A 1 117 ? -14.844 -11.461 -15.43 1 77.25 117 LYS A CA 1
ATOM 974 C C . LYS A 1 117 ? -14.461 -11.219 -16.891 1 77.25 117 LYS A C 1
ATOM 976 O O . LYS A 1 117 ? -13.477 -10.523 -17.156 1 77.25 117 LYS A O 1
ATOM 981 N N . ASP A 1 118 ? -15.141 -11.844 -17.828 1 68.81 118 ASP A N 1
ATOM 982 C CA . ASP A 1 118 ? -14.93 -11.609 -19.25 1 68.81 118 ASP A CA 1
ATOM 983 C C . ASP A 1 118 ? -15.047 -10.125 -19.578 1 68.81 118 ASP A C 1
ATOM 985 O O . ASP A 1 118 ? -15.695 -9.367 -18.859 1 68.81 118 ASP A O 1
ATOM 989 N N . GLU A 1 119 ? -14.25 -9.711 -20.438 1 64.69 119 GLU A N 1
ATOM 990 C CA . GLU A 1 119 ? -14.172 -8.328 -20.891 1 64.69 119 GLU A CA 1
ATOM 991 C C . GLU A 1 119 ? -15.562 -7.738 -21.109 1 64.69 119 GLU A C 1
ATOM 993 O O . GLU A 1 119 ? -16.328 -8.227 -21.953 1 64.69 119 GLU A O 1
ATOM 998 N N . TYR A 1 120 ? -16.297 -7.445 -20.156 1 65.94 120 TYR A N 1
ATOM 999 C CA . TYR A 1 120 ? -17.516 -6.66 -20.25 1 65.94 120 TYR A CA 1
ATOM 1000 C C . TYR A 1 120 ? -17.281 -5.219 -19.828 1 65.94 120 TYR A C 1
ATOM 1002 O O . TYR A 1 120 ? -16.453 -4.953 -18.953 1 65.94 120 TYR A O 1
ATOM 1010 N N . ILE A 1 121 ? -17.781 -4.309 -20.688 1 74.81 121 ILE A N 1
ATOM 1011 C CA . ILE A 1 121 ? -17.641 -2.889 -20.391 1 74.81 121 ILE A CA 1
ATOM 1012 C C . ILE A 1 121 ? -18.547 -2.516 -19.219 1 74.81 121 ILE A C 1
ATOM 1014 O O . ILE A 1 121 ? -19.766 -2.418 -19.375 1 74.81 121 ILE A O 1
ATOM 1018 N N . SER A 1 122 ? -18.078 -2.457 -18.094 1 79.88 122 SER A N 1
ATOM 1019 C CA . SER A 1 122 ? -18.797 -2.066 -16.891 1 79.88 122 SER A CA 1
ATOM 1020 C C . SER A 1 122 ? -19.141 -0.578 -16.906 1 79.88 122 SER A C 1
ATOM 1022 O O . SER A 1 122 ? -18.328 0.24 -17.359 1 79.88 122 SER A O 1
ATOM 1024 N N . MET A 1 123 ? -20.281 -0.101 -16.484 1 82.62 123 MET A N 1
ATOM 1025 C CA . MET A 1 123 ? -20.672 1.303 -16.375 1 82.62 123 MET A CA 1
ATOM 1026 C C . MET A 1 123 ? -19.844 2.021 -15.312 1 82.62 123 MET A C 1
ATOM 1028 O O . MET A 1 123 ? -19.844 3.252 -15.25 1 82.62 123 MET A O 1
ATOM 1032 N N . TYR A 1 124 ? -19.188 1.321 -14.594 1 84.75 124 TYR A N 1
ATOM 1033 C CA . TYR A 1 124 ? -18.453 1.896 -13.469 1 84.75 124 TYR A CA 1
ATOM 1034 C C . TYR A 1 124 ? -17 2.195 -13.867 1 84.75 124 TYR A C 1
ATOM 1036 O O . TYR A 1 124 ? -16.312 2.943 -13.172 1 84.75 124 TYR A O 1
ATOM 1044 N N . ILE A 1 125 ? -16.625 1.611 -14.945 1 80.69 125 ILE A N 1
ATOM 1045 C CA . ILE A 1 125 ? -15.219 1.765 -15.32 1 80.69 125 ILE A CA 1
ATOM 1046 C C . ILE A 1 125 ? -14.93 3.23 -15.633 1 80.69 125 ILE A C 1
ATOM 1048 O O . ILE A 1 125 ? -15.641 3.861 -16.406 1 80.69 125 ILE A O 1
ATOM 1052 N N . LYS A 1 126 ? -14.25 3.873 -14.891 1 71.12 126 LYS A N 1
ATOM 1053 C CA . LYS A 1 126 ? -13.68 5.184 -15.203 1 71.12 126 LYS A CA 1
ATOM 1054 C C . LYS A 1 126 ? -12.219 5.062 -15.609 1 71.12 126 LYS A C 1
ATOM 1056 O O . LYS A 1 126 ? -11.453 4.324 -14.984 1 71.12 126 LYS A O 1
ATOM 1061 N N . PRO A 1 127 ? -11.977 5.562 -16.906 1 49.59 127 PRO A N 1
ATOM 1062 C CA . PRO A 1 127 ? -10.555 5.512 -17.25 1 49.59 127 PRO A CA 1
ATOM 1063 C C . PRO A 1 127 ? -9.664 6.117 -16.156 1 49.59 127 PRO A C 1
ATOM 1065 O O . PRO A 1 127 ? -10.078 7.051 -15.469 1 49.59 127 PRO A O 1
ATOM 1068 N N . VAL A 1 128 ? -8.93 5.336 -15.602 1 46.03 128 VAL A N 1
ATOM 1069 C CA . VAL A 1 128 ? -7.945 5.938 -14.711 1 46.03 128 VAL A CA 1
ATOM 1070 C C . VAL A 1 128 ? -7.504 7.293 -15.266 1 46.03 128 VAL A C 1
ATOM 1072 O O . VAL A 1 128 ? -6.844 7.359 -16.297 1 46.03 128 VAL A O 1
ATOM 1075 N N . HIS A 1 129 ? -8.164 8.32 -15.617 1 36.03 129 HIS A N 1
ATOM 1076 C CA . HIS A 1 129 ? -7.586 9.609 -15.969 1 36.03 129 HIS A CA 1
ATOM 1077 C C . HIS A 1 129 ? -6.441 9.984 -15.031 1 36.03 129 HIS A C 1
ATOM 1079 O O . HIS A 1 129 ? -6.496 9.68 -13.836 1 36.03 129 HIS A O 1
ATOM 1085 N N . ALA A 1 130 ? -5.242 10.477 -15.617 1 34.69 130 ALA A N 1
ATOM 1086 C CA . ALA A 1 130 ? -4.008 11.156 -15.234 1 34.69 130 ALA A CA 1
ATOM 1087 C C . ALA A 1 130 ? -4.277 12.258 -14.219 1 34.69 130 ALA A C 1
ATOM 1089 O O . ALA A 1 130 ? -5.051 13.18 -14.477 1 34.69 130 ALA A O 1
ATOM 1090 N N . TRP A 1 131 ? -4.395 12.055 -13.016 1 28.44 131 TRP A N 1
ATOM 1091 C CA . TRP A 1 131 ? -4.18 13.227 -12.172 1 28.44 131 TRP A CA 1
ATOM 1092 C C . TRP A 1 131 ? -3.135 14.156 -12.773 1 28.44 131 TRP A C 1
ATOM 1094 O O . TRP A 1 131 ? -2.594 15.023 -12.086 1 28.44 131 TRP A O 1
ATOM 1104 N N . VAL A 1 132 ? -2.578 13.898 -13.922 1 26.2 132 VAL A N 1
ATOM 1105 C CA . VAL A 1 132 ? -1.572 14.883 -14.305 1 26.2 132 VAL A CA 1
ATOM 1106 C C . VAL A 1 132 ? -2.229 16.25 -14.477 1 26.2 132 VAL A C 1
ATOM 1108 O O . VAL A 1 132 ? -1.57 17.281 -14.32 1 26.2 132 VAL A O 1
ATOM 1111 N N . MET A 1 133 ? -3.396 16.703 -14.656 1 22.75 133 MET A N 1
ATOM 1112 C CA . MET A 1 133 ? -3.059 18.062 -15.094 1 22.75 133 MET A CA 1
ATOM 1113 C C . MET A 1 133 ? -2.512 18.875 -13.938 1 22.75 133 MET A C 1
ATOM 1115 O O . MET A 1 133 ? -2.918 18.688 -12.789 1 22.75 133 MET A O 1
ATOM 1119 N N . MET B 1 1 ? 6.383 18 31.156 1 24.53 1 MET B N 1
ATOM 1120 C CA . MET B 1 1 ? 5.641 18.453 29.984 1 24.53 1 MET B CA 1
ATOM 1121 C C . MET B 1 1 ? 5.188 17.266 29.141 1 24.53 1 MET B C 1
ATOM 1123 O O . MET B 1 1 ? 5.992 16.391 28.812 1 24.53 1 MET B O 1
ATOM 1127 N N . ARG B 1 2 ? 4.098 16.672 29.438 1 29.86 2 ARG B N 1
ATOM 1128 C CA . ARG B 1 2 ? 3.488 15.508 28.812 1 29.86 2 ARG B CA 1
ATOM 1129 C C . ARG B 1 2 ? 3.49 15.641 27.281 1 29.86 2 ARG B C 1
ATOM 1131 O O . ARG B 1 2 ? 3.078 16.672 26.75 1 29.86 2 ARG B O 1
ATOM 1138 N N . GLN B 1 3 ? 4.449 15.32 26.641 1 35.66 3 GLN B N 1
ATOM 1139 C CA . GLN B 1 3 ? 4.453 15.391 25.188 1 35.66 3 GLN B CA 1
ATOM 1140 C C . GLN B 1 3 ? 3.08 15.055 24.609 1 35.66 3 GLN B C 1
ATOM 1142 O O . GLN B 1 3 ? 2.527 13.984 24.891 1 35.66 3 GLN B O 1
ATOM 1147 N N . LEU B 1 4 ? 2.189 15.977 24.828 1 36.97 4 LEU B N 1
ATOM 1148 C CA . LEU B 1 4 ? 0.826 15.977 24.312 1 36.97 4 LEU B CA 1
ATOM 1149 C C . LEU B 1 4 ? 0.754 15.234 22.984 1 36.97 4 LEU B C 1
ATOM 1151 O O . LEU B 1 4 ? 1.364 15.656 22 1 36.97 4 LEU B O 1
ATOM 1155 N N . LYS B 1 5 ? 0.91 13.984 22.953 1 43.34 5 LYS B N 1
ATOM 1156 C CA . LYS B 1 5 ? 0.693 13.156 21.766 1 43.34 5 LYS B CA 1
ATOM 1157 C C . LYS B 1 5 ? -0.434 13.719 20.906 1 43.34 5 LYS B C 1
ATOM 1159 O O . LYS B 1 5 ? -1.609 13.602 21.266 1 43.34 5 LYS B O 1
ATOM 1164 N N . SER B 1 6 ? -0.271 15.023 20.469 1 46.44 6 SER B N 1
ATOM 1165 C CA . SER B 1 6 ? -1.3 15.727 19.719 1 46.44 6 SER B CA 1
ATOM 1166 C C . SER B 1 6 ? -2.01 14.789 18.75 1 46.44 6 SER B C 1
ATOM 1168 O O . SER B 1 6 ? -1.375 14.195 17.875 1 46.44 6 SER B O 1
ATOM 1170 N N . VAL B 1 7 ? -2.904 14.125 19.328 1 59.16 7 VAL B N 1
ATOM 1171 C CA . VAL B 1 7 ? -3.846 13.375 18.5 1 59.16 7 VAL B CA 1
ATOM 1172 C C . VAL B 1 7 ? -4.375 14.266 17.375 1 59.16 7 VAL B C 1
ATOM 1174 O O . VAL B 1 7 ? -5.105 15.227 17.641 1 59.16 7 VAL B O 1
ATOM 1177 N N . TYR B 1 8 ? -3.533 14.414 16.297 1 65.81 8 TYR B N 1
ATOM 1178 C CA . TYR B 1 8 ? -3.934 15.227 15.164 1 65.81 8 TYR B CA 1
ATOM 1179 C C . TYR B 1 8 ? -5.105 14.594 14.422 1 65.81 8 TYR B C 1
ATOM 1181 O O . TYR B 1 8 ? -5.137 13.383 14.219 1 65.81 8 TYR B O 1
ATOM 1189 N N . VAL B 1 9 ? -6.102 15.398 14.383 1 81.31 9 VAL B N 1
ATOM 1190 C CA . VAL B 1 9 ? -7.254 14.977 13.594 1 81.31 9 VAL B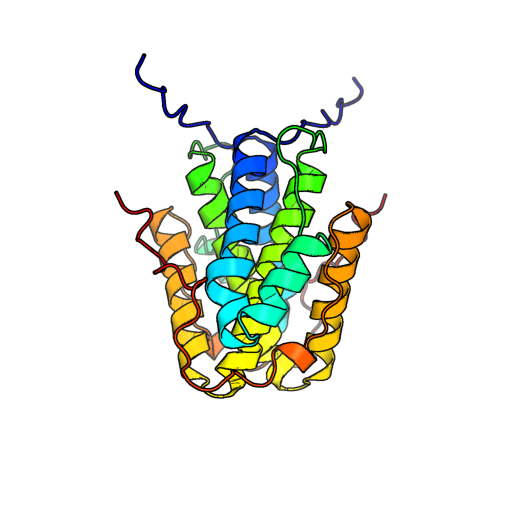 CA 1
ATOM 1191 C C . VAL B 1 9 ? -6.836 14.781 12.141 1 81.31 9 VAL B C 1
ATOM 1193 O O . VAL B 1 9 ? -5.914 15.445 11.656 1 81.31 9 VAL B O 1
ATOM 1196 N N . ALA B 1 10 ? -7.445 13.828 11.5 1 83.38 10 ALA B N 1
ATOM 1197 C CA . ALA B 1 10 ? -7.172 13.602 10.078 1 83.38 10 ALA B CA 1
ATOM 1198 C C . ALA B 1 10 ? -7.406 14.875 9.273 1 83.38 10 ALA B C 1
ATOM 1200 O O . ALA B 1 10 ? -8.383 15.594 9.492 1 83.38 10 ALA B O 1
ATOM 1201 N N . THR B 1 11 ? -6.453 15.227 8.484 1 80.5 11 THR B N 1
ATOM 1202 C CA . THR B 1 11 ? -6.578 16.406 7.625 1 80.5 11 THR B CA 1
ATOM 1203 C C . THR B 1 11 ? -7.625 16.172 6.539 1 80.5 11 THR B C 1
ATOM 1205 O O . THR B 1 11 ? -7.973 15.023 6.238 1 80.5 11 THR B O 1
ATOM 1208 N N . GLU B 1 12 ? -8.164 17.203 6.023 1 83 12 GLU B N 1
ATOM 1209 C CA . GLU B 1 12 ? -9.094 17.109 4.902 1 83 12 GLU B CA 1
ATOM 1210 C C . GLU B 1 12 ? -8.469 16.375 3.723 1 83 12 GLU B C 1
ATOM 1212 O O . GLU B 1 12 ? -9.148 15.625 3.021 1 83 12 GLU B O 1
ATOM 1217 N N . GLU B 1 13 ? -7.23 16.516 3.576 1 76.88 13 GLU B N 1
ATOM 1218 C CA . GLU B 1 13 ? -6.508 15.859 2.492 1 76.88 13 GLU B CA 1
ATOM 1219 C C . GLU B 1 13 ? -6.504 14.344 2.676 1 76.88 13 GLU B C 1
ATOM 1221 O O . GLU B 1 13 ? -6.629 13.594 1.706 1 76.88 13 GLU B O 1
ATOM 1226 N N . GLN B 1 14 ? -6.352 13.953 3.922 1 82.38 14 GLN B N 1
ATOM 1227 C CA . GLN B 1 14 ? -6.398 12.523 4.195 1 82.38 14 GLN B CA 1
ATOM 1228 C C . GLN B 1 14 ? -7.785 11.953 3.9 1 82.38 14 GLN B C 1
ATOM 1230 O O . GLN B 1 14 ? -7.906 10.891 3.287 1 82.38 14 GLN B O 1
ATOM 1235 N N . LYS B 1 15 ? -8.688 12.688 4.305 1 87.38 15 LYS B N 1
ATOM 1236 C CA . LYS B 1 15 ? -10.062 12.25 4.082 1 87.38 15 LYS B CA 1
ATOM 1237 C C . LYS B 1 15 ? -10.367 12.125 2.592 1 87.38 15 LYS B C 1
ATOM 1239 O O . LYS B 1 15 ? -10.953 11.125 2.154 1 87.38 15 LYS B O 1
ATOM 1244 N N . GLN B 1 16 ? -9.938 13.07 1.86 1 83.56 16 GLN B N 1
ATOM 1245 C CA . GLN B 1 16 ? -10.125 13.055 0.414 1 83.56 16 GLN B CA 1
ATOM 1246 C C . GLN B 1 16 ? -9.391 11.883 -0.227 1 83.56 16 GLN B C 1
ATOM 1248 O O . GLN B 1 16 ? -9.891 11.273 -1.178 1 83.56 16 GLN B O 1
ATOM 1253 N N . TYR B 1 17 ? -8.289 11.633 0.298 1 82.94 17 TYR B N 1
ATOM 1254 C CA . TYR B 1 17 ? -7.508 10.531 -0.248 1 82.94 17 TYR B CA 1
ATOM 1255 C C . TYR B 1 17 ? -8.188 9.188 0.019 1 82.94 17 TYR B C 1
ATOM 1257 O O . TYR B 1 17 ? -8.258 8.336 -0.867 1 82.94 17 TYR B O 1
ATOM 1265 N N . ILE B 1 18 ? -8.664 9.016 1.181 1 90.06 18 ILE B N 1
ATOM 1266 C CA . ILE B 1 18 ? -9.422 7.816 1.51 1 90.06 18 ILE B CA 1
ATOM 1267 C C . ILE B 1 18 ? -10.586 7.664 0.539 1 90.06 18 ILE B C 1
ATOM 1269 O O . ILE B 1 18 ? -10.805 6.586 -0.017 1 90.06 18 ILE B O 1
ATOM 1273 N N . HIS B 1 19 ? -11.266 8.766 0.327 1 90.31 19 HIS B N 1
ATOM 1274 C CA . HIS B 1 19 ? -12.375 8.75 -0.618 1 90.31 19 HIS B CA 1
ATOM 1275 C C . HIS B 1 19 ? -11.914 8.305 -2.002 1 90.31 19 HIS B C 1
ATOM 1277 O O . HIS B 1 19 ? -12.586 7.496 -2.654 1 90.31 19 HIS B O 1
ATOM 1283 N N . SER B 1 20 ? -10.844 8.836 -2.418 1 85.5 20 SER B N 1
ATOM 1284 C CA . SER B 1 20 ? -10.305 8.508 -3.734 1 85.5 20 SER B CA 1
ATOM 1285 C C . SER B 1 20 ? -9.961 7.023 -3.832 1 85.5 20 SER B C 1
ATOM 1287 O O . SER B 1 20 ? -10.195 6.391 -4.863 1 85.5 20 SER B O 1
ATOM 1289 N N . LEU B 1 21 ? -9.352 6.508 -2.822 1 86.75 21 LEU B N 1
ATOM 1290 C CA . LEU B 1 21 ? -9.016 5.09 -2.811 1 86.75 21 LEU B CA 1
ATOM 1291 C C . LEU B 1 21 ? -10.266 4.23 -2.918 1 86.75 21 LEU B C 1
ATOM 1293 O O . LEU B 1 21 ? -10.305 3.268 -3.688 1 86.75 21 LEU B O 1
ATOM 1297 N N . ILE B 1 22 ? -11.273 4.613 -2.188 1 94.19 22 ILE B N 1
ATOM 1298 C CA . ILE B 1 22 ? -12.539 3.883 -2.205 1 94.19 22 ILE B CA 1
ATOM 1299 C C . ILE B 1 22 ? -13.164 3.975 -3.594 1 94.19 22 ILE B C 1
ATOM 1301 O O . ILE B 1 22 ? -13.648 2.975 -4.133 1 94.19 22 ILE B O 1
ATOM 1305 N N . GLU B 1 23 ? -13.141 5.152 -4.129 1 91.38 23 GLU B N 1
ATOM 1306 C CA . GLU B 1 23 ? -13.656 5.336 -5.484 1 91.38 23 GLU B CA 1
ATOM 1307 C C . GLU B 1 23 ? -12.93 4.43 -6.477 1 91.38 23 GLU B C 1
ATOM 1309 O O . GLU B 1 23 ? -13.547 3.877 -7.387 1 91.38 23 GLU B O 1
ATOM 1314 N N . GLN B 1 24 ? -11.68 4.273 -6.332 1 88.81 24 GLN B N 1
ATOM 1315 C CA . GLN B 1 24 ? -10.898 3.41 -7.211 1 88.81 24 GLN B CA 1
ATOM 1316 C C . GLN B 1 24 ? -11.359 1.959 -7.109 1 88.81 24 GLN B C 1
ATOM 1318 O O . GLN B 1 24 ? -11.352 1.229 -8.102 1 88.81 24 GLN B O 1
ATOM 1323 N N . PHE B 1 25 ? -11.703 1.478 -5.969 1 94.38 25 PHE B N 1
ATOM 1324 C CA . PHE B 1 25 ? -12.273 0.141 -5.848 1 94.38 25 PHE B CA 1
ATOM 1325 C C . PHE B 1 25 ? -13.523 0.005 -6.711 1 94.38 25 PHE B C 1
ATOM 1327 O O . PHE B 1 25 ? -13.672 -0.976 -7.445 1 94.38 25 PHE B O 1
ATOM 1334 N N . TYR B 1 26 ? -14.336 1.001 -6.664 1 93.88 26 TYR B N 1
ATOM 1335 C CA . TYR B 1 26 ? -15.633 0.915 -7.328 1 93.88 26 TYR B CA 1
ATOM 1336 C C . TYR B 1 26 ? 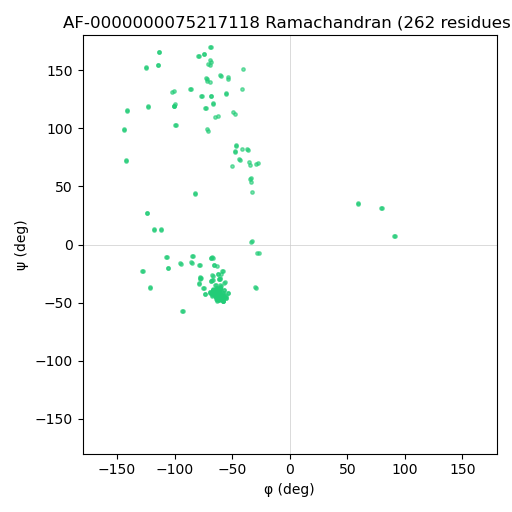-15.492 1.13 -8.828 1 93.88 26 TYR B C 1
ATOM 1338 O O . TYR B 1 26 ? -16.266 0.574 -9.617 1 93.88 26 TYR B O 1
ATOM 1346 N N . THR B 1 27 ? -14.508 1.877 -9.211 1 90.94 27 THR B N 1
ATOM 1347 C CA . THR B 1 27 ? -14.461 2.27 -10.617 1 90.94 27 THR B CA 1
ATOM 1348 C C . THR B 1 27 ? -13.383 1.487 -11.367 1 90.94 27 THR B C 1
ATOM 1350 O O . THR B 1 27 ? -13.406 1.406 -12.594 1 90.94 27 THR B O 1
ATOM 1353 N N . CYS B 1 28 ? -12.43 0.933 -10.648 1 86 28 CYS B N 1
ATOM 1354 C CA . CYS B 1 28 ? -11.312 0.263 -11.312 1 86 28 CYS B CA 1
ATOM 1355 C C . CYS B 1 28 ? -11.219 -1.196 -10.883 1 86 28 CYS B C 1
ATOM 1357 O O . CYS B 1 28 ? -11.062 -2.086 -11.727 1 86 28 CYS B O 1
ATOM 1359 N N . ILE B 1 29 ? -11.469 -1.538 -9.719 1 90.19 29 ILE B N 1
ATOM 1360 C CA . ILE B 1 29 ? -11.203 -2.877 -9.203 1 90.19 29 ILE B CA 1
ATOM 1361 C C . ILE B 1 29 ? -12.453 -3.742 -9.344 1 90.19 29 ILE B C 1
ATOM 1363 O O . ILE B 1 29 ? -12.453 -4.73 -10.078 1 90.19 29 ILE B O 1
ATOM 1367 N N . PHE B 1 30 ? -13.578 -3.309 -8.766 1 93.31 30 PHE B N 1
ATOM 1368 C CA . PHE B 1 30 ? -14.789 -4.121 -8.719 1 93.31 30 PHE B CA 1
ATOM 1369 C C . PHE B 1 30 ? -15.273 -4.449 -10.125 1 93.31 30 PHE B C 1
ATOM 1371 O O . PHE B 1 30 ? -15.68 -5.582 -10.398 1 93.31 30 PHE B O 1
ATOM 1378 N N . PRO B 1 31 ? -15.133 -3.52 -11.031 1 91.38 31 PRO B N 1
ATOM 1379 C CA . PRO B 1 31 ? -15.664 -3.809 -12.359 1 91.38 31 PRO B CA 1
ATOM 1380 C C . PRO B 1 31 ? -14.938 -4.949 -13.062 1 91.38 31 PRO B C 1
ATOM 1382 O O . PRO B 1 31 ? -15.445 -5.52 -14.031 1 91.38 31 PRO B O 1
ATOM 1385 N N . LYS B 1 32 ? -13.773 -5.297 -12.625 1 88.31 32 LYS B N 1
ATOM 1386 C CA . LYS B 1 32 ? -13.016 -6.398 -13.211 1 88.31 32 LYS B CA 1
ATOM 1387 C C . LYS B 1 32 ? -13.539 -7.746 -12.727 1 88.31 32 LYS B C 1
ATOM 1389 O O . LYS B 1 32 ? -13.297 -8.773 -13.359 1 88.31 32 LYS B O 1
ATOM 1394 N N . TYR B 1 33 ? -14.273 -7.746 -11.68 1 90.44 33 TYR B N 1
ATOM 1395 C CA . TYR B 1 33 ? -14.57 -9.016 -11.031 1 90.44 33 TYR B CA 1
ATOM 1396 C C . TYR B 1 33 ? -16.062 -9.195 -10.828 1 90.44 33 TYR B C 1
ATOM 1398 O O . TYR B 1 33 ? -16.547 -10.312 -10.625 1 90.44 33 TYR B O 1
ATOM 1406 N N . PHE B 1 34 ? -16.766 -8.086 -10.812 1 92.31 34 PHE B N 1
ATOM 1407 C CA . PHE B 1 34 ? -18.172 -8.133 -10.469 1 92.31 34 PHE B CA 1
ATOM 1408 C C . PHE B 1 34 ? -19.031 -7.504 -11.57 1 92.31 34 PHE B C 1
ATOM 1410 O O . PHE B 1 34 ? -18.547 -6.637 -12.305 1 92.31 34 PHE B O 1
ATOM 1417 N N . THR B 1 35 ? -20.188 -7.93 -11.656 1 91.5 35 THR B N 1
ATOM 1418 C CA . THR B 1 35 ? -21.141 -7.32 -12.586 1 91.5 35 THR B CA 1
ATOM 1419 C C . THR B 1 35 ? -21.625 -5.973 -12.055 1 91.5 35 THR B C 1
ATOM 1421 O O . THR B 1 35 ? -21.516 -5.691 -10.859 1 91.5 35 THR B O 1
ATOM 1424 N N . ASP B 1 36 ? -22.219 -5.184 -12.953 1 93.44 36 ASP B N 1
ATOM 1425 C CA . ASP B 1 36 ? -22.766 -3.887 -12.562 1 93.44 36 ASP B CA 1
ATOM 1426 C C . ASP B 1 36 ? -23.844 -4.047 -11.484 1 93.44 36 ASP B C 1
ATOM 1428 O O . ASP B 1 36 ? -23.938 -3.236 -10.562 1 93.44 36 ASP B O 1
ATOM 1432 N N . ASP B 1 37 ? -24.641 -5.137 -11.578 1 94.69 37 ASP B N 1
ATOM 1433 C CA . ASP B 1 37 ? -25.688 -5.387 -10.594 1 94.69 37 ASP B CA 1
ATOM 1434 C C . ASP B 1 37 ? -25.094 -5.68 -9.219 1 94.69 37 ASP B C 1
ATOM 1436 O O . ASP B 1 37 ? -25.594 -5.203 -8.195 1 94.69 37 ASP B O 1
ATOM 1440 N N . GLU B 1 38 ? -24.109 -6.457 -9.203 1 94.06 38 GLU B N 1
ATOM 1441 C CA . GLU B 1 38 ? -23.422 -6.754 -7.949 1 94.06 38 GLU B CA 1
ATOM 1442 C C . GLU B 1 38 ? -22.828 -5.492 -7.332 1 94.06 38 GLU B C 1
ATOM 1444 O O . GLU B 1 38 ? -22.938 -5.27 -6.125 1 94.06 38 GLU B O 1
ATOM 1449 N N . ILE B 1 39 ? -22.234 -4.625 -8.086 1 95.44 39 ILE B N 1
ATOM 1450 C CA . ILE B 1 39 ? -21.609 -3.395 -7.613 1 95.44 39 ILE B CA 1
ATOM 1451 C C . ILE B 1 39 ? -22.672 -2.445 -7.078 1 95.44 39 ILE B C 1
ATOM 1453 O O . ILE B 1 39 ? -22.484 -1.793 -6.051 1 95.44 39 ILE B O 1
ATOM 1457 N N . ASP B 1 40 ? -23.812 -2.404 -7.77 1 95.69 40 ASP B N 1
ATOM 1458 C CA . ASP B 1 40 ? -24.953 -1.632 -7.266 1 95.69 40 ASP B CA 1
ATOM 1459 C C . ASP B 1 40 ? -25.375 -2.115 -5.883 1 95.69 40 ASP B C 1
ATOM 1461 O O . ASP B 1 40 ? -25.688 -1.306 -5.008 1 95.69 40 ASP B O 1
ATOM 1465 N N . THR B 1 41 ? -25.375 -3.33 -5.75 1 95.88 41 THR B N 1
ATOM 1466 C CA . THR B 1 41 ? -25.734 -3.924 -4.465 1 95.88 41 THR B CA 1
ATOM 1467 C C . THR B 1 41 ? -24.719 -3.547 -3.393 1 95.88 41 THR B C 1
ATOM 1469 O O . THR B 1 41 ? -25.094 -3.271 -2.248 1 95.88 41 THR B O 1
ATOM 1472 N N . PHE B 1 42 ? -23.391 -3.561 -3.756 1 96 42 PHE B N 1
ATOM 1473 C CA . PHE B 1 42 ? -22.344 -3.145 -2.822 1 96 42 PHE B CA 1
ATOM 1474 C C . PHE B 1 42 ? -22.609 -1.731 -2.316 1 96 42 PHE B C 1
ATOM 1476 O O . PHE B 1 42 ? -22.5 -1.464 -1.118 1 96 42 PHE B O 1
ATOM 1483 N N . GLN B 1 43 ? -22.953 -0.854 -3.215 1 94.69 43 GLN B N 1
ATOM 1484 C CA . GLN B 1 43 ? -23.234 0.531 -2.852 1 94.69 43 GLN B CA 1
ATOM 1485 C C . GLN B 1 43 ? -24.406 0.619 -1.89 1 94.69 43 GLN B C 1
ATOM 1487 O O . GLN B 1 43 ? -24.359 1.337 -0.889 1 94.69 43 GLN B O 1
ATOM 1492 N N . SER B 1 44 ? -25.422 -0.154 -2.186 1 95.81 44 SER B N 1
ATOM 1493 C CA . SER B 1 44 ? -26.641 -0.105 -1.386 1 95.81 44 SER B CA 1
ATOM 1494 C C . SER B 1 44 ? -26.406 -0.665 0.013 1 95.81 44 SER B C 1
ATOM 1496 O O . SER B 1 44 ? -27.016 -0.208 0.98 1 95.81 44 SER B O 1
ATOM 1498 N N . LEU B 1 45 ? -25.516 -1.597 0.102 1 95.31 45 LEU B N 1
ATOM 1499 C CA . LEU B 1 45 ? -25.219 -2.236 1.379 1 95.31 45 LEU B CA 1
ATOM 1500 C C . LEU B 1 45 ? -24.203 -1.433 2.166 1 95.31 45 LEU B C 1
ATOM 1502 O O . LEU B 1 45 ? -23.922 -1.738 3.328 1 95.31 45 LEU B O 1
ATOM 1506 N N . GLY B 1 46 ? -23.625 -0.454 1.527 1 94.75 46 GLY B N 1
ATOM 1507 C CA . GLY B 1 46 ? -22.656 0.402 2.184 1 94.75 46 GLY B CA 1
ATOM 1508 C C . GLY B 1 46 ? -21.281 -0.233 2.293 1 94.75 46 GLY B C 1
ATOM 1509 O O . GLY B 1 46 ? -20.562 -0.012 3.271 1 94.75 46 GLY B O 1
ATOM 1510 N N . ILE B 1 47 ? -20.875 -1.103 1.323 1 96.31 47 ILE B N 1
ATOM 1511 C CA . ILE B 1 47 ? -19.531 -1.67 1.282 1 96.31 47 ILE B CA 1
ATOM 1512 C C . ILE B 1 47 ? -18.531 -0.575 0.952 1 96.31 47 ILE B C 1
ATOM 1514 O O . ILE B 1 47 ? -18.688 0.156 -0.027 1 96.31 47 ILE B O 1
ATOM 1518 N N . LEU B 1 48 ? -17.5 -0.445 1.749 1 96.75 48 LEU B N 1
ATOM 1519 C CA . LEU B 1 48 ? -16.469 0.579 1.659 1 96.75 48 LEU B CA 1
ATOM 1520 C C . LEU B 1 48 ? -17.078 1.974 1.781 1 96.75 48 LEU B C 1
ATOM 1522 O O . LEU B 1 48 ? -16.609 2.912 1.124 1 96.75 48 LEU B O 1
ATOM 1526 N N . GLN B 1 49 ? -18.109 2.064 2.607 1 93.94 49 GLN B N 1
ATOM 1527 C CA . GLN B 1 49 ? -18.719 3.377 2.832 1 93.94 49 GLN B CA 1
ATOM 1528 C C . GLN B 1 49 ? -17.844 4.223 3.762 1 93.94 49 GLN B C 1
ATOM 1530 O O . GLN B 1 49 ? -17.422 3.754 4.816 1 93.94 49 GLN B O 1
ATOM 1535 N N . PHE B 1 50 ? -17.531 5.434 3.334 1 93.56 50 PHE B N 1
ATOM 1536 C CA . PHE B 1 50 ? -16.734 6.402 4.082 1 93.56 50 PHE B CA 1
ATOM 1537 C C . PHE B 1 50 ? -17.297 7.812 3.893 1 93.56 50 PHE B C 1
ATOM 1539 O O . PHE B 1 50 ? -17.359 8.305 2.766 1 93.56 50 PHE B O 1
ATOM 1546 N N . GLU B 1 51 ? -17.766 8.344 5.02 1 88.06 51 GLU B N 1
ATOM 1547 C CA . GLU B 1 51 ? -18.266 9.719 4.992 1 88.06 51 GLU B CA 1
ATOM 1548 C C . GLU B 1 51 ? -17.219 10.688 5.527 1 88.06 51 GLU B C 1
ATOM 1550 O O . GLU B 1 51 ? -17.047 10.836 6.742 1 88.06 51 GLU B O 1
ATOM 1555 N N . SER B 1 52 ? -16.594 11.359 4.582 1 84 52 SER B N 1
ATOM 1556 C CA . SER B 1 52 ? -15.508 12.273 4.934 1 84 52 SER B CA 1
ATOM 1557 C C . SER B 1 52 ? -16 13.375 5.863 1 84 52 SER B C 1
ATOM 1559 O O . SER B 1 52 ? -15.273 13.797 6.77 1 84 52 SER B O 1
ATOM 1561 N N . SER B 1 53 ? -17.188 13.891 5.715 1 82.62 53 SER B N 1
ATOM 1562 C CA . SER B 1 53 ? -17.719 15.008 6.473 1 82.62 53 SER B CA 1
ATOM 1563 C C . SER B 1 53 ? -17.922 14.633 7.938 1 82.62 53 SER B C 1
ATOM 1565 O O . SER B 1 53 ? -17.828 15.484 8.82 1 82.62 53 SER B O 1
ATOM 1567 N N . THR B 1 54 ? -18.125 13.375 8.141 1 82.56 54 THR B N 1
ATOM 1568 C CA . THR B 1 54 ? -18.422 12.969 9.508 1 82.56 54 THR B CA 1
ATOM 1569 C C . THR B 1 54 ? -17.234 12.234 10.133 1 82.56 54 THR B C 1
ATOM 1571 O O . THR B 1 54 ? -17.25 11.938 11.328 1 82.56 54 THR B O 1
ATOM 1574 N N . TYR B 1 55 ? -16.328 11.953 9.242 1 86.06 55 TYR B N 1
ATOM 1575 C CA . TYR B 1 55 ? -15.141 11.258 9.758 1 86.06 55 TYR B CA 1
ATOM 1576 C C . TYR B 1 55 ? -14.266 12.211 10.562 1 86.06 55 TYR B C 1
ATOM 1578 O O . TYR B 1 55 ? -13.773 13.211 10.031 1 86.06 55 TYR B O 1
ATOM 1586 N N . ASP B 1 56 ? -14.062 11.992 11.844 1 83 56 ASP B N 1
ATOM 1587 C CA . ASP B 1 56 ? -13.266 12.82 12.75 1 83 56 ASP B CA 1
ATOM 1588 C C . ASP B 1 56 ? -12.172 12.008 13.422 1 83 56 ASP B C 1
ATOM 1590 O O . ASP B 1 56 ? -11.742 12.328 14.531 1 83 56 ASP B O 1
ATOM 1594 N N . GLY B 1 57 ? -11.82 11 12.695 1 84.25 57 GLY B N 1
ATOM 1595 C CA . GLY B 1 57 ? -10.773 10.141 13.242 1 84.25 57 GLY B CA 1
ATOM 1596 C C . GLY B 1 57 ? -9.422 10.82 13.297 1 84.25 57 GLY B C 1
ATOM 1597 O O . GLY B 1 57 ? -9.258 11.945 12.82 1 84.25 57 GLY B O 1
ATOM 1598 N N . THR B 1 58 ? -8.484 10.25 13.922 1 82.12 58 THR B N 1
ATOM 1599 C CA . THR B 1 58 ? -7.125 10.758 14.086 1 82.12 58 THR B CA 1
ATOM 1600 C C . THR B 1 58 ? -6.301 10.508 12.828 1 82.12 58 THR B C 1
ATOM 1602 O O . THR B 1 58 ? -6.691 9.711 11.969 1 82.12 58 THR B O 1
ATOM 1605 N N . LEU B 1 59 ? -5.23 11.211 12.711 1 80.56 59 LEU B N 1
ATOM 1606 C CA . LEU B 1 59 ? -4.277 10.992 11.625 1 80.56 59 LEU B CA 1
ATOM 1607 C C . LEU B 1 59 ? -3.84 9.531 11.57 1 80.56 59 LEU B C 1
ATOM 1609 O O . LEU B 1 59 ? -3.752 8.945 10.492 1 80.56 59 LEU B O 1
ATOM 1613 N N . LYS B 1 60 ? -3.609 8.969 12.75 1 78.38 60 LYS B N 1
ATOM 1614 C CA . LYS B 1 60 ? -3.195 7.566 12.828 1 78.38 60 LYS B CA 1
ATOM 1615 C C . LYS B 1 60 ? -4.266 6.645 12.258 1 78.38 60 LYS B C 1
ATOM 1617 O O . LYS B 1 60 ? -3.959 5.727 11.492 1 78.38 60 LYS B O 1
ATOM 1622 N N . GLU B 1 61 ? -5.469 6.867 12.609 1 85.19 61 GLU B N 1
ATOM 1623 C CA . GLU B 1 61 ? -6.582 6.078 12.086 1 85.19 61 GLU B CA 1
ATOM 1624 C C . GLU B 1 61 ? -6.688 6.207 10.57 1 85.19 61 GLU B C 1
ATOM 1626 O O . GLU B 1 61 ? -6.871 5.211 9.875 1 85.19 61 GLU B O 1
ATOM 1631 N N . ALA B 1 62 ? -6.551 7.457 10.133 1 87.94 62 ALA B N 1
ATOM 1632 C CA . ALA B 1 62 ? -6.617 7.688 8.695 1 87.94 62 ALA B CA 1
ATOM 1633 C C . ALA B 1 62 ? -5.516 6.93 7.965 1 87.94 62 ALA B C 1
ATOM 1635 O O . ALA B 1 62 ? -5.754 6.328 6.914 1 87.94 62 ALA B O 1
ATOM 1636 N N . PHE B 1 63 ? -4.367 6.875 8.516 1 81.31 63 PHE B N 1
ATOM 1637 C CA . PHE B 1 63 ? -3.246 6.172 7.902 1 81.31 63 PHE B CA 1
ATOM 1638 C C . PHE B 1 63 ? -3.506 4.672 7.859 1 81.31 63 PHE B C 1
ATOM 1640 O O . PHE B 1 63 ? -3.16 4.004 6.883 1 81.31 63 PHE B O 1
ATOM 1647 N N . THR B 1 64 ? -4.086 4.156 8.883 1 83.88 64 THR B N 1
ATOM 1648 C CA . THR B 1 64 ? -4.406 2.734 8.922 1 83.88 64 THR B CA 1
ATOM 1649 C C . THR B 1 64 ? -5.422 2.373 7.844 1 83.88 64 THR B C 1
ATOM 1651 O O . THR B 1 64 ? -5.277 1.351 7.168 1 83.88 64 THR B O 1
ATOM 1654 N N . ILE B 1 65 ? -6.383 3.201 7.707 1 91.88 65 ILE B N 1
ATOM 1655 C CA . ILE B 1 65 ? -7.406 2.994 6.688 1 91.88 65 ILE B CA 1
ATOM 1656 C C . ILE B 1 65 ? -6.773 3.051 5.301 1 91.88 65 ILE B C 1
ATOM 1658 O O . ILE B 1 65 ? -6.988 2.158 4.473 1 91.88 65 ILE B O 1
ATOM 1662 N N . ILE B 1 66 ? -5.98 4.086 5.078 1 87.31 66 ILE B N 1
ATOM 1663 C CA . ILE B 1 66 ? -5.297 4.258 3.801 1 87.31 66 ILE B CA 1
ATOM 1664 C C . ILE B 1 66 ? -4.426 3.039 3.51 1 87.31 66 ILE B C 1
ATOM 1666 O O . ILE B 1 66 ? -4.52 2.445 2.434 1 87.31 66 ILE B O 1
ATOM 1670 N N . SER B 1 67 ? -3.635 2.641 4.488 1 82.62 67 SER B N 1
ATOM 1671 C CA . SER B 1 67 ? -2.729 1.507 4.328 1 82.62 67 SER B CA 1
ATOM 1672 C C . SER B 1 67 ? -3.494 0.223 4.031 1 82.62 67 SER B C 1
ATOM 1674 O O . SER B 1 67 ? -3.086 -0.567 3.178 1 82.62 67 SER B O 1
ATOM 1676 N N . ALA B 1 68 ? -4.555 0.037 4.734 1 88.12 68 ALA B N 1
ATOM 1677 C CA . ALA B 1 68 ? -5.359 -1.164 4.531 1 88.12 68 ALA B CA 1
ATOM 1678 C C . ALA B 1 68 ? -5.953 -1.196 3.125 1 88.12 68 ALA B C 1
ATOM 1680 O O . ALA B 1 68 ? -5.867 -2.213 2.432 1 88.12 68 ALA B O 1
ATOM 1681 N N . LEU B 1 69 ? -6.492 -0.091 2.652 1 91.62 69 LEU B N 1
ATOM 1682 C CA . LEU B 1 69 ? -7.078 -0.002 1.32 1 91.62 69 LEU B CA 1
ATOM 1683 C C . LEU B 1 69 ? -6.023 -0.233 0.245 1 91.62 69 LEU B C 1
ATOM 1685 O O . LEU B 1 69 ? -6.242 -1.006 -0.69 1 91.62 69 LEU B O 1
ATOM 1689 N N . GLN B 1 70 ? -4.957 0.387 0.434 1 83.31 70 GLN B N 1
ATOM 1690 C CA . GLN B 1 70 ? -3.867 0.255 -0.525 1 83.31 70 GLN B CA 1
ATOM 1691 C C . GLN B 1 70 ? -3.32 -1.17 -0.543 1 83.31 70 GLN B C 1
ATOM 1693 O O . GLN B 1 70 ? -2.99 -1.7 -1.606 1 83.31 70 GLN B O 1
ATOM 1698 N N . SER B 1 71 ? -3.168 -1.754 0.599 1 83.81 71 SER B N 1
ATOM 1699 C CA . SER B 1 71 ? -2.701 -3.133 0.692 1 83.81 71 SER B CA 1
ATOM 1700 C C . SER B 1 71 ? -3.674 -4.094 0.014 1 83.81 71 SER B C 1
ATOM 1702 O O . SER B 1 71 ? -3.258 -4.977 -0.739 1 83.81 71 SER B O 1
ATOM 1704 N N . LEU B 1 72 ? -4.969 -3.92 0.26 1 90.44 72 LEU B N 1
ATOM 1705 C CA . LEU B 1 72 ? -5.98 -4.75 -0.386 1 90.44 72 LEU B CA 1
ATOM 1706 C C . LEU B 1 72 ? -5.914 -4.609 -1.902 1 90.44 72 LEU B C 1
ATOM 1708 O O . LEU B 1 72 ? -5.98 -5.605 -2.627 1 90.44 72 LEU B O 1
ATOM 1712 N N . GLN B 1 73 ? -5.77 -3.398 -2.354 1 88.94 73 GLN B N 1
ATOM 1713 C CA . GLN B 1 73 ? -5.637 -3.168 -3.789 1 88.94 73 GLN B CA 1
ATOM 1714 C C . GLN B 1 73 ? -4.441 -3.926 -4.359 1 88.94 73 GLN B C 1
ATOM 1716 O O . GLN B 1 73 ? -4.562 -4.598 -5.391 1 88.94 73 GLN B O 1
ATOM 1721 N N . ALA B 1 74 ? -3.33 -3.789 -3.715 1 79.5 74 ALA B N 1
ATOM 1722 C CA . ALA B 1 74 ? -2.109 -4.441 -4.176 1 79.5 74 ALA B CA 1
ATOM 1723 C C . ALA B 1 74 ? -2.277 -5.957 -4.207 1 79.5 74 ALA B C 1
ATOM 1725 O O . ALA B 1 74 ? -1.913 -6.609 -5.191 1 79.5 74 ALA B O 1
ATOM 1726 N N . ILE B 1 75 ? -2.857 -6.539 -3.199 1 83 75 ILE B N 1
ATOM 1727 C CA . ILE B 1 75 ? -3.041 -7.98 -3.088 1 83 75 ILE B CA 1
ATOM 1728 C C . ILE B 1 75 ? -3.951 -8.477 -4.211 1 83 75 ILE B C 1
ATOM 1730 O O . ILE B 1 75 ? -3.641 -9.461 -4.883 1 83 75 ILE B O 1
ATOM 1734 N N . ILE B 1 76 ? -5.051 -7.793 -4.422 1 86.19 76 ILE B N 1
ATOM 1735 C CA . ILE B 1 76 ? -6.012 -8.164 -5.453 1 86.19 76 ILE B CA 1
ATOM 1736 C C . ILE B 1 76 ? -5.344 -8.109 -6.824 1 86.19 76 ILE B C 1
ATOM 1738 O O . ILE B 1 76 ? -5.469 -9.039 -7.625 1 86.19 76 ILE B O 1
ATOM 1742 N N . GLU B 1 77 ? -4.645 -7.016 -7.078 1 78.06 77 GLU B N 1
ATOM 1743 C CA . GLU B 1 77 ? -3.963 -6.84 -8.359 1 78.06 77 GLU B CA 1
ATOM 1744 C C . GLU B 1 77 ? -2.914 -7.93 -8.578 1 78.06 77 GLU B C 1
ATOM 1746 O O . GLU B 1 77 ? -2.783 -8.453 -9.688 1 78.06 77 GLU B O 1
ATOM 1751 N N . PHE B 1 78 ? -2.273 -8.227 -7.559 1 72.19 78 PHE B N 1
ATOM 1752 C CA . PHE B 1 78 ? -1.19 -9.195 -7.676 1 72.19 78 PHE B CA 1
ATOM 1753 C C . PHE B 1 78 ? -1.741 -10.602 -7.855 1 72.19 78 PHE B C 1
ATOM 1755 O O . PHE B 1 78 ? -1.164 -11.414 -8.578 1 72.19 78 PHE B O 1
ATOM 1762 N N . THR B 1 79 ? -2.699 -10.906 -7.145 1 72.25 79 THR B N 1
ATOM 1763 C CA . THR B 1 79 ? -3.309 -12.227 -7.277 1 72.25 79 THR B CA 1
ATOM 1764 C C . THR B 1 79 ? -3.936 -12.391 -8.656 1 72.25 79 THR B C 1
ATOM 1766 O O . THR B 1 79 ? -3.928 -13.492 -9.219 1 72.25 79 THR B O 1
ATOM 1769 N N . SER B 1 80 ? -4.434 -11.234 -9.055 1 67.75 80 SER B N 1
ATOM 1770 C CA . SER B 1 80 ? -5.008 -11.266 -10.398 1 67.75 80 SER B CA 1
ATOM 1771 C C . SER B 1 80 ? -3.928 -11.43 -11.461 1 67.75 80 SER B C 1
ATOM 1773 O O . SER B 1 80 ? -4.16 -12.047 -12.5 1 67.75 80 SER B O 1
ATOM 1775 N N . PHE B 1 81 ? -2.768 -10.625 -11.125 1 57.5 81 PHE B N 1
ATOM 1776 C CA . PHE B 1 81 ? -1.647 -10.688 -12.062 1 57.5 81 PHE B CA 1
ATOM 1777 C C . PHE B 1 81 ? -0.994 -12.062 -12.023 1 57.5 81 PHE B C 1
ATOM 1779 O O . PHE B 1 81 ? -0.284 -12.445 -12.953 1 57.5 81 PHE B O 1
ATOM 1786 N N . HIS B 1 82 ? -0.832 -12.656 -10.695 1 52.72 82 HIS B N 1
ATOM 1787 C CA . HIS B 1 82 ? -0.225 -13.984 -10.641 1 52.72 82 HIS B CA 1
ATOM 1788 C C . HIS B 1 82 ? -0.476 -14.758 -11.938 1 52.72 82 HIS B C 1
ATOM 1790 O O . HIS B 1 82 ? 0.239 -15.711 -12.234 1 52.72 82 HIS B O 1
ATOM 1796 N N . ARG B 1 83 ? -1.274 -14.188 -12.773 1 51.16 83 ARG B N 1
ATOM 1797 C CA . ARG B 1 83 ? -1.189 -15.016 -13.969 1 51.16 83 ARG B CA 1
ATOM 1798 C C . ARG B 1 83 ? -0.02 -14.586 -14.852 1 51.16 83 ARG B C 1
ATOM 1800 O O . ARG B 1 83 ? 0.482 -15.375 -15.656 1 51.16 83 ARG B O 1
ATOM 1807 N N . HIS B 1 84 ? 0.518 -13.258 -14.508 1 53.28 84 HIS B N 1
ATOM 1808 C CA . HIS B 1 84 ? 1.665 -12.93 -15.344 1 53.28 84 HIS B CA 1
ATOM 1809 C C . HIS B 1 84 ? 2.719 -12.156 -14.562 1 53.28 84 HIS B C 1
ATOM 1811 O O . HIS B 1 84 ? 2.434 -11.078 -14.031 1 53.28 84 HIS B O 1
ATOM 1817 N N . SER B 1 85 ? 3.85 -12.727 -14.031 1 58.59 85 SER B N 1
ATOM 1818 C CA . SER B 1 85 ? 5.055 -12.195 -13.398 1 58.59 85 SER B CA 1
ATOM 1819 C C . SER B 1 85 ? 5.391 -10.805 -13.93 1 58.59 85 SER B C 1
ATOM 1821 O O . SER B 1 85 ? 5.809 -9.93 -13.172 1 58.59 85 SER B O 1
ATOM 1823 N N . ALA B 1 86 ? 5.195 -10.555 -15.164 1 64.38 86 ALA B N 1
ATOM 1824 C CA . ALA B 1 86 ? 5.578 -9.312 -15.836 1 64.38 86 ALA B CA 1
ATOM 1825 C C . ALA B 1 86 ? 4.844 -8.117 -15.242 1 64.38 86 ALA B C 1
ATOM 1827 O O . ALA B 1 86 ? 5.402 -7.02 -15.148 1 64.38 86 ALA B O 1
ATOM 1828 N N . ASP B 1 87 ? 3.807 -8.336 -14.711 1 72.25 87 ASP B N 1
ATOM 1829 C CA . ASP B 1 87 ? 2.996 -7.25 -14.172 1 72.25 87 ASP B CA 1
ATOM 1830 C C . ASP B 1 87 ? 3.555 -6.762 -12.836 1 72.25 87 ASP B C 1
ATOM 1832 O O . ASP B 1 87 ? 3.596 -5.559 -12.578 1 72.25 87 ASP B O 1
ATOM 1836 N N . TYR B 1 88 ? 4.16 -7.613 -12.156 1 72.94 88 TYR B N 1
ATOM 1837 C CA . TYR B 1 88 ? 4.727 -7.23 -10.867 1 72.94 88 TYR B CA 1
ATOM 1838 C C . TYR B 1 88 ? 5.988 -6.398 -11.055 1 72.94 88 TYR B C 1
ATOM 1840 O O . TYR B 1 88 ? 6.215 -5.43 -10.32 1 72.94 88 TYR B O 1
ATOM 1848 N N . GLU B 1 89 ? 6.664 -6.816 -12.023 1 82.56 89 GLU B N 1
ATOM 1849 C CA . GLU B 1 89 ? 7.891 -6.074 -12.312 1 82.56 89 GLU B CA 1
ATOM 1850 C C . GLU B 1 89 ? 7.582 -4.637 -12.719 1 82.56 89 GLU B C 1
ATOM 1852 O O . GLU B 1 89 ? 8.273 -3.707 -12.305 1 82.56 89 GLU B O 1
ATOM 1857 N N . GLN B 1 90 ? 6.586 -4.527 -13.523 1 83.19 90 GLN B N 1
ATOM 1858 C CA . GLN B 1 90 ? 6.195 -3.191 -13.961 1 83.19 90 GLN B CA 1
ATOM 1859 C C . GLN B 1 90 ? 5.715 -2.344 -12.789 1 83.19 90 GLN B C 1
ATOM 1861 O O . GLN B 1 90 ? 6.055 -1.163 -12.688 1 83.19 90 GLN B O 1
ATOM 1866 N N . LEU B 1 91 ? 4.898 -2.959 -11.977 1 81.44 91 LEU B N 1
ATOM 1867 C CA . LEU B 1 91 ? 4.41 -2.258 -10.797 1 81.44 91 LEU B CA 1
ATOM 1868 C C . LEU B 1 91 ? 5.562 -1.874 -9.875 1 81.44 91 LEU B C 1
ATOM 1870 O O . LEU B 1 91 ? 5.586 -0.767 -9.336 1 81.44 91 LEU B O 1
ATOM 1874 N N . PHE B 1 92 ? 6.438 -2.795 -9.758 1 89.31 92 PHE B N 1
ATOM 1875 C CA . PHE B 1 92 ? 7.621 -2.561 -8.938 1 89.31 92 PHE B CA 1
ATOM 1876 C C . PHE B 1 92 ? 8.422 -1.382 -9.477 1 89.31 92 PHE B C 1
ATOM 1878 O O . PHE B 1 92 ? 8.742 -0.45 -8.734 1 89.31 92 PHE B O 1
ATOM 1885 N N . GLN B 1 93 ? 8.641 -1.351 -10.703 1 90.75 93 GLN B N 1
ATOM 1886 C CA . GLN B 1 93 ? 9.422 -0.298 -11.352 1 90.75 93 GLN B CA 1
ATOM 1887 C C . GLN B 1 93 ? 8.711 1.048 -11.258 1 90.75 93 GLN B C 1
ATOM 1889 O O . GLN B 1 93 ? 9.344 2.082 -11.055 1 90.75 93 GLN B O 1
ATOM 1894 N N . HIS B 1 94 ? 7.496 1.006 -11.438 1 88.19 94 HIS B N 1
ATOM 1895 C CA . HIS B 1 94 ? 6.711 2.23 -11.336 1 88.19 94 HIS B CA 1
ATOM 1896 C C . HIS B 1 94 ? 6.859 2.865 -9.961 1 88.19 94 HIS B C 1
ATOM 1898 O O . HIS B 1 94 ? 7.055 4.078 -9.844 1 88.19 94 HIS B O 1
ATOM 1904 N N . ASN B 1 95 ? 6.75 2.094 -8.898 1 89.38 95 ASN B N 1
ATOM 1905 C CA . ASN B 1 95 ? 6.867 2.615 -7.543 1 89.38 95 ASN B CA 1
ATOM 1906 C C . ASN B 1 95 ? 8.281 3.109 -7.25 1 89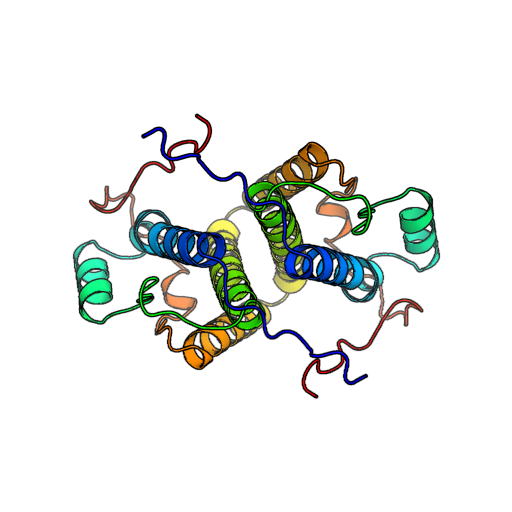.38 95 ASN B C 1
ATOM 1908 O O . ASN B 1 95 ? 8.461 4.094 -6.535 1 89.38 95 ASN B O 1
ATOM 1912 N N . ILE B 1 96 ? 9.305 2.504 -7.867 1 95.25 96 ILE B N 1
ATOM 1913 C CA . ILE B 1 96 ? 10.672 2.994 -7.762 1 95.25 96 ILE B CA 1
ATOM 1914 C C . ILE B 1 96 ? 10.773 4.379 -8.391 1 95.25 96 ILE B C 1
ATOM 1916 O O . ILE B 1 96 ? 11.383 5.289 -7.82 1 95.25 96 ILE B O 1
ATOM 1920 N N . GLU B 1 97 ? 10.195 4.492 -9.5 1 93.81 97 GLU B N 1
ATOM 1921 C CA . GLU B 1 97 ? 10.227 5.766 -10.219 1 93.81 97 GLU B CA 1
ATOM 1922 C C . GLU B 1 97 ? 9.555 6.867 -9.406 1 93.81 97 GLU B C 1
ATOM 1924 O O . GLU B 1 97 ? 10.016 8.008 -9.398 1 93.81 97 GLU B O 1
ATOM 1929 N N . GLN B 1 98 ? 8.461 6.59 -8.789 1 92.19 98 GLN B N 1
ATOM 1930 C CA . GLN B 1 98 ? 7.773 7.559 -7.938 1 92.19 98 GLN B CA 1
ATOM 1931 C C . GLN B 1 98 ? 8.672 8.031 -6.801 1 92.19 98 GLN B C 1
ATOM 1933 O O . GLN B 1 98 ? 8.703 9.219 -6.473 1 92.19 98 GLN B O 1
ATOM 1938 N N . LEU B 1 99 ? 9.391 7.16 -6.141 1 94.81 99 LEU B N 1
ATOM 1939 C CA . LEU B 1 99 ? 10.312 7.527 -5.07 1 94.81 99 LEU B CA 1
ATOM 1940 C C . LEU B 1 99 ? 11.422 8.43 -5.594 1 94.81 99 LEU B C 1
ATOM 1942 O O . LEU B 1 99 ? 11.727 9.461 -4.988 1 94.81 99 LEU B O 1
ATOM 1946 N N . GLU B 1 100 ? 11.961 8.055 -6.754 1 94.31 100 GLU B N 1
ATOM 1947 C CA . GLU B 1 100 ? 13.07 8.797 -7.34 1 94.31 100 GLU B CA 1
ATOM 1948 C C . GLU B 1 100 ? 12.641 10.219 -7.703 1 94.31 100 GLU B C 1
ATOM 1950 O O . GLU B 1 100 ? 13.43 11.164 -7.566 1 94.31 100 GLU B O 1
ATOM 1955 N N . GLN B 1 101 ? 11.477 10.344 -8.188 1 92 101 GLN B N 1
ATOM 1956 C CA . GLN B 1 101 ? 10.945 11.656 -8.523 1 92 101 GLN B CA 1
ATOM 1957 C C . GLN B 1 101 ? 10.93 12.578 -7.309 1 92 101 GLN B C 1
ATOM 1959 O O . GLN B 1 101 ? 10.984 13.797 -7.449 1 92 101 GLN B O 1
ATOM 1964 N N . HIS B 1 102 ? 10.93 11.992 -6.145 1 90.88 102 HIS B N 1
ATOM 1965 C CA . HIS B 1 102 ? 10.852 12.789 -4.926 1 90.88 102 HIS B CA 1
ATOM 1966 C C . HIS B 1 102 ? 12.156 12.719 -4.137 1 90.88 102 HIS B C 1
ATOM 1968 O O . HIS B 1 102 ? 12.172 13.008 -2.936 1 90.88 102 HIS B O 1
ATOM 1974 N N . GLY B 1 103 ? 13.156 12.203 -4.805 1 91.12 103 GLY B N 1
ATOM 1975 C CA . GLY B 1 103 ? 14.5 12.297 -4.258 1 91.12 103 GLY B CA 1
ATOM 1976 C C . GLY B 1 103 ? 14.875 11.109 -3.391 1 91.12 103 GLY B C 1
ATOM 1977 O O . GLY B 1 103 ? 15.883 11.148 -2.68 1 91.12 103 GLY B O 1
ATOM 1978 N N . ILE B 1 104 ? 14.047 10.102 -3.357 1 95.19 104 ILE B N 1
ATOM 1979 C CA . ILE B 1 104 ? 14.336 8.914 -2.564 1 95.19 104 ILE B CA 1
ATOM 1980 C C . ILE B 1 104 ? 14.875 7.809 -3.469 1 95.19 104 ILE B C 1
ATOM 1982 O O . ILE B 1 104 ? 14.188 7.375 -4.402 1 95.19 104 ILE B O 1
ATOM 1986 N N . SER B 1 105 ? 16.078 7.402 -3.188 1 96.44 105 SER B N 1
ATOM 1987 C CA . SER B 1 105 ? 16.734 6.402 -4.02 1 96.44 105 SER B CA 1
ATOM 1988 C C . SER B 1 105 ? 16.375 4.988 -3.578 1 96.44 105 SER B C 1
ATOM 1990 O O . SER B 1 105 ? 16.484 4.652 -2.396 1 96.44 105 SER B O 1
ATOM 1992 N N . PHE B 1 106 ? 16.031 4.098 -4.5 1 96.75 106 PHE B N 1
ATOM 1993 C CA . PHE B 1 106 ? 15.797 2.672 -4.316 1 96.75 106 PHE B CA 1
ATOM 1994 C C . PHE B 1 106 ? 16.328 1.878 -5.504 1 96.75 106 PHE B C 1
ATOM 1996 O O . PHE B 1 106 ? 15.547 1.343 -6.297 1 96.75 106 PHE B O 1
ATOM 2003 N N . PRO B 1 107 ? 17.641 1.805 -5.582 1 95.12 107 PRO B N 1
ATOM 2004 C CA . PRO B 1 107 ? 18.266 1.195 -6.754 1 95.12 107 PRO B CA 1
ATOM 2005 C C . PRO B 1 107 ? 18.312 -0.329 -6.68 1 95.12 107 PRO B C 1
ATOM 2007 O O . PRO B 1 107 ? 19.344 -0.938 -6.938 1 95.12 107 PRO B O 1
ATOM 2010 N N . LEU B 1 108 ? 17.266 -1.002 -6.285 1 95.38 108 LEU B N 1
ATOM 2011 C CA . LEU B 1 108 ? 17.109 -2.451 -6.234 1 95.38 108 LEU B CA 1
ATOM 2012 C C . LEU B 1 108 ? 16.047 -2.92 -7.215 1 95.38 108 LEU B C 1
ATOM 2014 O O . LEU B 1 108 ? 15.156 -2.148 -7.59 1 95.38 108 LEU B O 1
ATOM 2018 N N . THR B 1 109 ? 16.172 -4.125 -7.613 1 91.25 109 THR B N 1
ATOM 2019 C CA . THR B 1 109 ? 15.195 -4.715 -8.516 1 91.25 109 THR B CA 1
ATOM 2020 C C . THR B 1 109 ? 14.422 -5.828 -7.812 1 91.25 109 THR B C 1
ATOM 2022 O O . THR B 1 109 ? 14.82 -6.293 -6.742 1 91.25 109 THR B O 1
ATOM 2025 N N . LEU B 1 110 ? 13.344 -6.223 -8.422 1 88.38 110 LEU B N 1
ATOM 2026 C CA . LEU B 1 110 ? 12.523 -7.285 -7.852 1 88.38 110 LEU B CA 1
ATOM 2027 C C . LEU B 1 110 ? 13.312 -8.586 -7.734 1 88.38 110 LEU B C 1
ATOM 2029 O O . LEU B 1 110 ? 13.094 -9.367 -6.805 1 88.38 110 LEU B O 1
ATOM 2033 N N . GLU B 1 111 ? 14.25 -8.781 -8.617 1 86.75 111 GLU B N 1
ATOM 2034 C CA . GLU B 1 111 ? 15.055 -10 -8.633 1 86.75 111 GLU B CA 1
ATOM 2035 C C . GLU B 1 111 ? 15.828 -10.164 -7.328 1 86.75 111 GLU B C 1
ATOM 2037 O O . GLU B 1 111 ? 16.078 -11.289 -6.887 1 86.75 111 GLU B O 1
ATOM 2042 N N . HIS B 1 112 ? 16.156 -9.023 -6.695 1 91.62 112 HIS B N 1
ATOM 2043 C CA . HIS B 1 112 ? 16.891 -9.062 -5.438 1 91.62 112 HIS B CA 1
ATOM 2044 C C . HIS B 1 112 ? 16.031 -9.633 -4.312 1 91.62 112 HIS B C 1
ATOM 2046 O O . HIS B 1 112 ? 16.562 -10.031 -3.27 1 91.62 112 HIS B O 1
ATOM 2052 N N . PHE B 1 113 ? 14.742 -9.75 -4.594 1 87.69 113 PHE B N 1
ATOM 2053 C CA . PHE B 1 113 ? 13.828 -10.141 -3.525 1 87.69 113 PHE B CA 1
ATOM 2054 C C . PHE B 1 113 ? 13.156 -11.469 -3.844 1 87.69 113 PHE B C 1
ATOM 2056 O O . PHE B 1 113 ? 12.148 -11.828 -3.23 1 87.69 113 PHE B O 1
ATOM 2063 N N . LEU B 1 114 ? 13.641 -12.156 -4.805 1 79.12 114 LEU B N 1
ATOM 2064 C CA . LEU B 1 114 ? 13.031 -13.406 -5.227 1 79.12 114 LEU B CA 1
ATOM 2065 C C . LEU B 1 114 ? 13.406 -14.547 -4.285 1 79.12 114 LEU B C 1
ATOM 2067 O O . LEU B 1 114 ? 12.633 -15.484 -4.09 1 79.12 114 LEU B O 1
ATOM 2071 N N . HIS B 1 115 ? 14.641 -14.484 -3.748 1 79 115 HIS B N 1
ATOM 2072 C CA . HIS B 1 115 ? 15.109 -15.57 -2.887 1 79 115 HIS B CA 1
ATOM 2073 C C . HIS B 1 115 ? 15.523 -15.039 -1.517 1 79 115 HIS B C 1
ATOM 2075 O O . HIS B 1 115 ? 16.391 -14.172 -1.418 1 79 115 HIS B O 1
ATOM 2081 N N . GLN B 1 116 ? 14.773 -15.586 -0.566 1 79 116 GLN B N 1
ATOM 2082 C CA . GLN B 1 116 ? 15.18 -15.227 0.792 1 79 116 GLN B CA 1
ATOM 2083 C C . GLN B 1 116 ? 16.469 -15.93 1.18 1 79 116 GLN B C 1
ATOM 2085 O O . GLN B 1 116 ? 16.734 -17.047 0.738 1 79 116 GLN B O 1
ATOM 2090 N N . LYS B 1 117 ? 17.203 -15.164 1.899 1 77.19 117 LYS B N 1
ATOM 2091 C CA . LYS B 1 117 ? 18.453 -15.766 2.381 1 77.19 117 LYS B CA 1
ATOM 2092 C C . LYS B 1 117 ? 18.172 -16.812 3.445 1 77.19 117 LYS B C 1
ATOM 2094 O O . LYS B 1 117 ? 17.109 -16.828 4.059 1 77.19 117 LYS B O 1
ATOM 2099 N N . ASP B 1 118 ? 19.078 -17.766 3.607 1 69.31 118 ASP B N 1
ATOM 2100 C CA . ASP B 1 118 ? 18.969 -18.781 4.656 1 69.31 118 ASP B CA 1
ATOM 2101 C C . ASP B 1 118 ? 18.797 -18.125 6.027 1 69.31 118 ASP B C 1
ATOM 2103 O O . ASP B 1 118 ? 19.188 -16.969 6.223 1 69.31 118 ASP B O 1
ATOM 2107 N N . GLU B 1 119 ? 18.062 -18.734 6.805 1 64.56 119 GLU B N 1
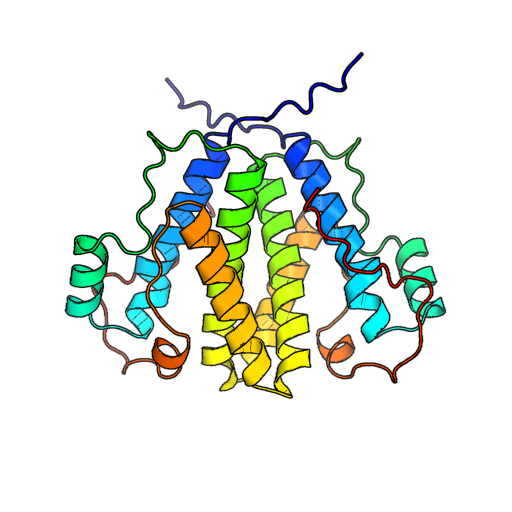ATOM 2108 C CA . GLU B 1 119 ? 17.734 -18.281 8.148 1 64.56 119 GLU B CA 1
ATOM 2109 C C . GLU B 1 119 ? 18.984 -17.766 8.875 1 64.56 119 GLU B C 1
ATOM 2111 O O . GLU B 1 119 ? 19.922 -18.516 9.094 1 64.56 119 GLU B O 1
ATOM 2116 N N . TYR B 1 120 ? 19.5 -16.688 8.586 1 66.12 120 TYR B N 1
ATOM 2117 C CA . TYR B 1 120 ? 20.531 -16 9.359 1 66.12 120 TYR B CA 1
ATOM 2118 C C . TYR B 1 120 ? 19.938 -14.859 10.172 1 66.12 120 TYR B C 1
ATOM 2120 O O . TYR B 1 120 ? 19 -14.195 9.727 1 66.12 120 TYR B O 1
ATOM 2128 N N . ILE B 1 121 ? 20.328 -14.875 11.469 1 74.69 121 ILE B N 1
ATOM 2129 C CA . ILE B 1 121 ? 19.859 -13.812 12.352 1 74.69 121 ILE B CA 1
ATOM 2130 C C . ILE B 1 121 ? 20.562 -12.5 11.992 1 74.69 121 ILE B C 1
ATOM 2132 O O . ILE B 1 121 ? 21.734 -12.32 12.305 1 74.69 121 ILE B O 1
ATOM 2136 N N . SER B 1 122 ? 19.984 -11.695 11.305 1 79.88 122 SER B N 1
ATOM 2137 C CA . SER B 1 122 ? 20.5 -10.383 10.922 1 79.88 122 SER B CA 1
ATOM 2138 C C . SER B 1 122 ? 20.516 -9.43 12.109 1 79.88 122 SER B C 1
ATOM 2140 O O . SER B 1 122 ? 19.609 -9.445 12.938 1 79.88 122 SER B O 1
ATOM 2142 N N . MET B 1 123 ? 21.484 -8.578 12.32 1 82.75 123 MET B N 1
ATOM 2143 C CA . MET B 1 123 ? 21.547 -7.574 13.375 1 82.75 123 MET B CA 1
ATOM 2144 C C . MET B 1 123 ? 20.5 -6.488 13.172 1 82.75 123 MET B C 1
ATOM 2146 O O . MET B 1 123 ? 20.234 -5.695 14.078 1 82.75 123 MET B O 1
ATOM 2150 N N . TYR B 1 124 ? 19.938 -6.496 12.102 1 84.69 124 TYR B N 1
ATOM 2151 C CA . TYR B 1 124 ? 18.984 -5.441 11.766 1 84.69 124 TYR B CA 1
ATOM 2152 C C . TYR B 1 124 ? 17.562 -5.863 12.102 1 84.69 124 TYR B C 1
ATOM 2154 O O . TYR B 1 124 ? 16.656 -5.023 12.18 1 84.69 124 TYR B O 1
ATOM 2162 N N . ILE B 1 125 ? 17.406 -7.125 12.281 1 80.69 125 ILE B N 1
ATOM 2163 C CA . ILE B 1 125 ? 16.062 -7.621 12.508 1 80.69 125 ILE B CA 1
ATOM 2164 C C . ILE B 1 125 ? 15.492 -7.027 13.797 1 80.69 125 ILE B C 1
ATOM 2166 O O . ILE B 1 125 ? 16.141 -7.086 14.844 1 80.69 125 ILE B O 1
ATOM 2170 N N . LYS B 1 126 ? 14.617 -6.242 13.742 1 71.69 126 LYS B N 1
ATOM 2171 C CA . LYS B 1 126 ? 13.82 -5.812 14.883 1 71.69 126 LYS B CA 1
ATOM 2172 C C . LYS B 1 126 ? 12.469 -6.523 14.906 1 71.69 126 LYS B C 1
ATOM 2174 O O . LYS B 1 126 ? 11.812 -6.66 13.867 1 71.69 126 LYS B O 1
ATOM 2179 N N . PRO B 1 127 ? 12.289 -7.285 16.078 1 49.12 127 PRO B N 1
ATOM 2180 C CA . PRO B 1 127 ? 10.961 -7.895 16.125 1 49.12 127 PRO B CA 1
ATOM 2181 C C . PRO B 1 127 ? 9.844 -6.902 15.797 1 49.12 127 PRO B C 1
ATOM 2183 O O . PRO B 1 127 ? 9.961 -5.711 16.094 1 49.12 127 PRO B O 1
ATOM 2186 N N . VAL B 1 128 ? 9.266 -7.137 14.742 1 46.25 128 VAL B N 1
ATOM 2187 C CA . VAL B 1 128 ? 8.078 -6.316 14.523 1 46.25 128 VAL B CA 1
ATOM 2188 C C . VAL B 1 128 ? 7.41 -6.004 15.867 1 46.25 128 VAL B C 1
ATOM 2190 O O . VAL B 1 128 ? 6.824 -6.887 16.5 1 46.25 128 VAL B O 1
ATOM 2193 N N . HIS B 1 129 ? 7.875 -5.621 17 1 36.5 129 HIS B N 1
ATOM 2194 C CA . HIS B 1 129 ? 7.109 -5.234 18.172 1 36.5 129 HIS B CA 1
ATOM 2195 C C . HIS B 1 129 ? 5.898 -4.391 17.797 1 36.5 129 HIS B C 1
ATOM 2197 O O . HIS B 1 129 ? 5.914 -3.699 16.781 1 36.5 129 HIS B O 1
ATOM 2203 N N . ALA B 1 130 ? 4.691 -4.496 18.75 1 33.91 130 ALA B N 1
ATOM 2204 C CA . ALA B 1 130 ? 3.35 -4.027 19.094 1 33.91 130 ALA B CA 1
ATOM 2205 C C . ALA B 1 130 ? 3.299 -2.502 19.156 1 33.91 130 ALA B C 1
ATOM 2207 O O . ALA B 1 130 ? 3.936 -1.889 20.016 1 33.91 130 ALA B O 1
ATOM 2208 N N . TRP B 1 131 ? 3.428 -1.808 18.234 1 27.38 131 TRP B N 1
ATOM 2209 C CA . TRP B 1 131 ? 2.891 -0.492 18.562 1 27.38 131 TRP B CA 1
ATOM 2210 C C . TRP B 1 131 ? 1.696 -0.615 19.516 1 27.38 131 TRP B C 1
ATOM 2212 O O . TRP B 1 131 ? 0.913 0.327 19.656 1 27.38 131 TRP B O 1
ATOM 2222 N N . VAL B 1 132 ? 1.308 -1.743 19.984 1 25.58 132 VAL B N 1
ATOM 2223 C CA . VAL B 1 132 ? 0.17 -1.672 20.891 1 25.58 132 VAL B CA 1
ATOM 2224 C C . VAL B 1 132 ? 0.521 -0.791 22.094 1 25.58 132 VAL B C 1
ATOM 2226 O O . VAL B 1 132 ? -0.362 -0.191 22.703 1 25.58 132 VAL B O 1
ATOM 2229 N N . MET B 1 133 ? 1.606 -0.452 22.688 1 22.27 133 MET B N 1
ATOM 2230 C CA . MET B 1 133 ? 1.035 0.026 23.953 1 22.27 133 MET B CA 1
ATOM 2231 C C . MET B 1 133 ? 0.245 1.312 23.734 1 22.27 133 MET B C 1
ATOM 2233 O O . MET B 1 133 ? 0.588 2.117 22.859 1 22.27 133 MET B O 1
#

Solvent-accessible surface area (backbone atoms only — not comparable to full-atom values): 15194 Å² total; per-residue (Å²): 130,75,77,67,74,69,76,44,60,45,48,70,67,53,41,51,48,47,49,50,54,48,47,41,40,56,20,56,50,43,42,44,43,42,54,64,68,56,51,52,49,35,59,73,72,41,51,58,47,76,58,60,92,75,57,76,50,35,40,68,54,50,50,52,44,46,50,27,54,53,48,48,50,51,51,44,51,44,57,48,28,65,77,42,70,66,54,54,53,52,53,46,50,51,31,42,50,57,28,44,77,72,68,25,43,61,98,70,57,71,75,62,45,59,54,69,51,73,97,57,91,42,88,48,54,50,78,83,71,73,80,64,125,129,77,77,69,73,71,77,44,59,46,49,70,67,53,41,50,48,45,49,50,54,46,47,42,41,55,22,57,50,43,44,41,43,43,52,66,68,57,52,52,48,36,58,74,71,42,52,59,46,77,59,58,91,74,57,76,49,35,39,68,54,49,50,52,44,44,50,24,53,52,50,48,50,51,51,45,52,44,57,49,30,66,77,42,72,66,53,54,53,52,54,46,50,50,32,41,50,58,28,45,76,71,68,24,41,61,97,71,58,72,75,63,44,61,54,70,50,74,97,57,91,42,90,47,53,51,76,84,70,72,80,63,123

Radius of gyration: 19.17 Å; Cα contacts (8 Å, |Δi|>4): 276; chains: 2; bounding box: 54×53×51 Å

Foldseek 3Di:
DPPPPPQAWADLVLLVLLVVLLVCCLPPNCVVPHDPVVSVVCVVVQPSPDDSVPRGHGNVVSVVSNVVSVVVVVVSVVVVCVVPPVVVQVVVVVVQVVCVVVPHHDPDGVVVVPDDDPPDDDPPDDPPPPPPD/DPPPPPQAWADLVLLVLLVVLLVCCLPPNCVVPHDPVVSVVCVVVQPSPDDSVPRGHGNVVSVVSNVVSVVVVVVSVVVVCVVPPVVVQVVVVVVQVVCVVVPHHDPDGVVVVPDDDPPDDDPPDDPPDDPPD

Sequence (266 aa):
MRQLKSVYVATEEQKQYIHSLIEQFYTCIFPKYFTDDEIDTFQSLGILQFESSTYDGTLKEAFTIISALQSLQAIIEFTSFHRHSADYEQLFQHNIEQLEQHGISFPLTLEHFLHQKDEYISMYIKPVHAWVMMRQLKSVYVATEEQKQYIHSLIEQFYTCIFPKYFTDDEIDTFQSLGILQFESSTYDGTLKEAFTIISALQSLQAIIEFTSFHRHSADYEQLFQHNIEQLEQHGISFPLTLEHFLHQKDEYISMYIKPVHAWVM

Organism: NCBI:txid1325335

InterPro domains:
  IPR020355 Uncharacterised protein family YhcU [PF17326] (4-117)

pLDDT: mean 79.84, std 17.85, range [22.27, 96.75]

Secondary structure (DSSP, 8-state):
-------PBPPHHHHHHHHHHHHHIIIIIHHHHS-HHHHHHHHHHTTT---TTT---BHHHHHHHHHHHHHHHHHHHHHHHTT-HHHHHHHHHHHHHHHHHTT------GGGGSSPPPS---TT------TT-/-------PBPPHHHHHHHHHHHHHIIIIIHHHHS-HHHHHHHHHHTTT---TTT---BHHHHHHHHHHHHHHHHHHHHHHHTT-HHHHHHHHHHHHHHHHHTT------GGGGSSPPPS---TT------TT-